Protein AF-A0AAJ0HUK6-F1 (afdb_monomer)

Radius of gyration: 20.24 Å; Cα contacts (8 Å, |Δi|>4): 160; chains: 1; bounding box: 41×46×52 Å

Sequence (222 aa):
MSFWDEDPLADLPEITPHPGRSGSQSSELSAALSSLPATPILQQNELDVFSNALRKYRPIHASDDTSSVLQAFVDNLSGQGLLRLQHEIYMLKDPRQLRQLCNFLVDAILKPVAASGCKQPAITPPPNQTWLKEECLRRDKNRCVVSGLIDTTAYEKMSPGECRGNKRTSTECVQILPFVLSKLNEKNATHTKNKAIIWLALHQYFLALENKIGADMMHQNK

Foldseek 3Di:
DDPPPDQLLPCQDFQQDQLVDDDDCPVVVVVVLVPPPPDDPPDPVLVVQLVVLLVPQDQPDPPRCLSVQLVVLLVPFDDQLNVLSSVVSNVPPDSVNSSSNSSNCCSLAVCLQCSCVLDDPPPVPPPDPVVVVVVVCVVLVQADPVPRAHAPVVLVVDDPVVCVPGHYDHDDDGDNPRPSLLVQDCVDPSSVNSNVSSQSSCCNNPVVCVPVDDSVVSPPDD

Organism: NCBI:txid260671

Structure (mmCIF, N/CA/C/O backbone):
data_AF-A0AAJ0HUK6-F1
#
_entry.id   AF-A0AAJ0HUK6-F1
#
loop_
_atom_site.group_PDB
_atom_site.id
_atom_site.type_symbol
_atom_site.label_atom_id
_atom_site.label_alt_id
_atom_site.label_comp_id
_atom_site.label_asym_id
_atom_site.label_entity_id
_atom_site.label_seq_id
_atom_site.pdbx_PDB_ins_code
_atom_site.Cartn_x
_atom_site.Cartn_y
_atom_site.Cartn_z
_atom_site.occupancy
_atom_site.B_iso_or_equiv
_atom_site.auth_seq_id
_atom_site.auth_comp_id
_atom_site.auth_asym_id
_atom_site.auth_atom_id
_atom_site.pdbx_PDB_model_num
ATOM 1 N N . MET A 1 1 ? -18.653 16.147 -20.993 1.00 29.67 1 MET A N 1
ATOM 2 C CA . MET A 1 1 ? -18.569 16.694 -19.625 1.00 29.67 1 MET A CA 1
ATOM 3 C C . MET A 1 1 ? -17.947 15.615 -18.761 1.00 29.67 1 MET A C 1
ATOM 5 O O . MET A 1 1 ? -18.589 14.606 -18.503 1.00 29.67 1 MET A O 1
ATOM 9 N N . SER A 1 2 ? -16.647 15.729 -18.504 1.00 29.67 2 SER A N 1
ATOM 10 C CA . SER A 1 2 ? -15.845 14.746 -17.776 1.00 29.67 2 SER A CA 1
ATOM 11 C C . SER A 1 2 ? -16.172 14.804 -16.288 1.00 29.67 2 SER A C 1
ATOM 13 O O . SER A 1 2 ? -16.082 15.856 -15.676 1.00 29.67 2 SER A O 1
ATOM 15 N N . PHE A 1 3 ? -16.496 13.655 -15.702 1.00 29.16 3 PHE A N 1
ATOM 16 C CA . PHE A 1 3 ? -16.753 13.435 -14.271 1.00 29.16 3 PHE A CA 1
ATOM 17 C C . PHE A 1 3 ? -15.521 13.700 -13.361 1.00 29.16 3 PHE A C 1
ATOM 19 O O . PHE A 1 3 ? -15.512 13.309 -12.203 1.00 29.16 3 PHE A O 1
ATOM 26 N N . TRP A 1 4 ? -14.457 14.326 -13.878 1.00 35.72 4 TRP A N 1
ATOM 27 C CA . TRP A 1 4 ? -13.113 14.319 -13.284 1.00 35.72 4 TRP A CA 1
ATOM 28 C C . TRP A 1 4 ? -12.410 15.689 -13.287 1.00 35.72 4 TRP A C 1
ATOM 30 O O . TRP A 1 4 ? -11.188 15.728 -13.193 1.00 35.72 4 TRP A O 1
ATOM 40 N N . ASP A 1 5 ? -13.151 16.796 -13.417 1.00 34.81 5 ASP A N 1
ATOM 41 C CA . ASP A 1 5 ? -12.584 18.157 -13.298 1.00 34.81 5 ASP A CA 1
ATOM 42 C C . ASP A 1 5 ? -12.481 18.652 -11.836 1.00 34.81 5 ASP A C 1
ATOM 44 O O . ASP A 1 5 ? -11.905 19.707 -11.580 1.00 34.81 5 ASP A O 1
ATOM 48 N N . GLU A 1 6 ? -12.984 17.883 -10.865 1.00 42.94 6 GLU A N 1
ATOM 49 C CA . GLU A 1 6 ? -12.839 18.160 -9.428 1.00 42.94 6 GLU A CA 1
ATOM 50 C C . GLU A 1 6 ? -11.522 17.560 -8.900 1.00 42.94 6 GLU A C 1
ATOM 52 O O . GLU A 1 6 ? -11.216 16.395 -9.171 1.00 42.94 6 GLU A O 1
ATOM 57 N N . ASP A 1 7 ? -10.734 18.337 -8.144 1.00 51.06 7 ASP A N 1
ATOM 58 C CA . ASP A 1 7 ? -9.505 17.851 -7.502 1.00 51.06 7 ASP A CA 1
ATOM 59 C C . ASP A 1 7 ? -9.874 16.753 -6.484 1.00 51.06 7 ASP A C 1
ATOM 61 O O . ASP A 1 7 ? -10.480 17.062 -5.454 1.00 51.06 7 ASP A O 1
ATOM 65 N N . PRO A 1 8 ? -9.501 15.476 -6.711 1.00 49.06 8 PRO A N 1
ATOM 66 C CA . PRO A 1 8 ? -9.879 14.363 -5.835 1.00 49.06 8 PRO A CA 1
ATOM 67 C C . PRO A 1 8 ? -9.270 14.471 -4.426 1.00 49.06 8 PRO A C 1
ATOM 69 O O . PRO A 1 8 ? -9.528 13.624 -3.571 1.00 49.06 8 PRO A O 1
ATOM 72 N N . LEU A 1 9 ? -8.430 15.486 -4.194 1.00 50.59 9 LEU A N 1
ATOM 73 C CA . LEU A 1 9 ? -7.751 15.780 -2.939 1.00 50.59 9 LEU A CA 1
ATOM 74 C C . LEU A 1 9 ? -8.300 17.023 -2.220 1.00 50.59 9 LEU A C 1
ATOM 76 O O . LEU A 1 9 ? -7.828 17.311 -1.119 1.00 50.59 9 LEU A O 1
ATOM 80 N N . ALA A 1 10 ? -9.245 17.762 -2.817 1.00 51.62 10 ALA A N 1
ATOM 81 C CA . ALA A 1 10 ? -9.783 18.993 -2.231 1.00 51.62 10 ALA A CA 1
ATOM 82 C C . ALA A 1 10 ? -10.518 18.742 -0.904 1.00 51.62 10 ALA A C 1
ATOM 84 O O . ALA A 1 10 ? -10.397 19.551 0.011 1.00 51.62 10 ALA A O 1
ATOM 85 N N . ASP A 1 11 ? -11.169 17.581 -0.778 1.00 58.25 11 ASP A N 1
ATOM 86 C CA . ASP A 1 11 ? -11.923 17.158 0.405 1.00 58.25 11 ASP A CA 1
ATOM 87 C C . ASP A 1 11 ? -11.454 15.783 0.894 1.00 58.25 11 ASP A C 1
ATOM 89 O O . ASP A 1 11 ? -12.218 14.815 0.936 1.00 58.25 11 ASP A O 1
ATOM 93 N N . LEU A 1 12 ? -10.171 15.653 1.252 1.00 60.41 12 LEU A N 1
ATOM 94 C CA . LEU A 1 12 ? -9.720 14.424 1.906 1.00 60.41 12 LEU A CA 1
ATOM 95 C C . LEU A 1 12 ? -10.465 14.267 3.238 1.00 60.41 12 LEU A C 1
ATOM 97 O O . LEU A 1 12 ? -10.289 15.109 4.128 1.00 60.41 12 LEU A O 1
ATOM 101 N N . PRO A 1 13 ? -11.264 13.197 3.410 1.00 69.56 13 PRO A N 1
ATOM 102 C CA . PRO A 1 13 ? -11.949 12.958 4.665 1.00 69.56 13 PRO A CA 1
ATOM 103 C C . PRO A 1 13 ? -10.928 12.767 5.790 1.00 69.56 13 PRO A C 1
ATOM 105 O O . PRO A 1 13 ? -9.741 12.501 5.569 1.00 69.56 13 PRO A O 1
ATOM 108 N N . GLU A 1 14 ? -11.389 12.918 7.025 1.00 80.81 14 GLU A N 1
ATOM 109 C CA . GLU A 1 14 ? -10.551 12.660 8.187 1.00 80.81 14 GLU A CA 1
ATOM 110 C C . GLU A 1 14 ? -10.066 11.202 8.167 1.00 80.81 14 GLU A C 1
ATOM 112 O O . GLU A 1 14 ? -10.862 10.275 8.011 1.00 80.81 14 GLU A O 1
ATOM 117 N N . ILE A 1 15 ? -8.751 11.005 8.292 1.00 83.62 15 ILE A N 1
ATOM 118 C CA . ILE A 1 15 ? -8.160 9.664 8.306 1.00 83.62 15 ILE A CA 1
ATOM 119 C C . ILE A 1 15 ? -8.653 8.917 9.544 1.00 83.62 15 ILE A C 1
ATOM 121 O O . ILE A 1 15 ? -8.566 9.440 10.662 1.00 83.62 15 ILE A O 1
ATOM 125 N N . THR A 1 16 ? -9.120 7.678 9.353 1.00 85.75 16 THR A N 1
ATOM 126 C CA . THR A 1 16 ? -9.522 6.806 10.460 1.00 85.75 16 THR A CA 1
ATOM 127 C C . THR A 1 16 ? -8.407 6.748 11.510 1.00 85.75 16 THR A C 1
ATOM 129 O O . THR A 1 16 ? -7.267 6.457 11.158 1.00 85.75 16 THR A O 1
ATOM 132 N N . PRO A 1 17 ? -8.672 7.010 12.802 1.00 84.69 17 PRO A N 1
ATOM 133 C CA . PRO A 1 17 ? -7.624 7.016 13.818 1.00 84.69 17 PRO A CA 1
ATOM 134 C C . PRO A 1 17 ? -7.066 5.611 14.059 1.00 84.69 17 PRO A C 1
ATOM 136 O O . PRO A 1 17 ? -7.813 4.634 14.072 1.00 84.69 17 PRO A O 1
ATOM 139 N N . HIS A 1 18 ? -5.763 5.519 14.330 1.00 85.62 18 HIS A N 1
ATOM 140 C CA . HIS A 1 18 ? -5.118 4.258 14.696 1.00 85.62 18 HIS A CA 1
ATOM 141 C C . HIS A 1 18 ? -5.728 3.690 15.998 1.00 85.62 18 HIS A C 1
ATOM 143 O O . HIS A 1 18 ? -5.833 4.436 16.978 1.00 85.62 18 HIS A O 1
ATOM 149 N N . PRO A 1 19 ? -6.085 2.392 16.071 1.00 82.94 19 PRO A N 1
ATOM 150 C CA . PRO A 1 19 ? -6.798 1.815 17.221 1.00 82.94 19 PRO A CA 1
ATOM 151 C C . PRO A 1 19 ? -6.021 1.885 18.545 1.00 82.94 19 PRO A C 1
ATOM 153 O O . PRO A 1 19 ? -6.624 1.941 19.610 1.00 82.94 19 PRO A O 1
ATOM 156 N N . GLY A 1 20 ? -4.687 1.945 18.494 1.00 69.25 20 GLY A N 1
ATOM 157 C CA . GLY A 1 20 ? -3.837 2.140 19.678 1.00 69.25 20 GLY A CA 1
ATOM 158 C C . GLY A 1 20 ? -3.741 3.584 20.195 1.00 69.25 20 GLY A C 1
ATOM 159 O O . GLY A 1 20 ? -3.076 3.812 21.197 1.00 69.25 20 GLY A O 1
ATOM 160 N N . ARG A 1 21 ? -4.352 4.575 19.525 1.00 61.97 21 ARG A N 1
ATOM 161 C CA . ARG A 1 21 ? -4.141 6.008 19.798 1.00 61.97 21 ARG A CA 1
ATOM 162 C C . ARG A 1 21 ? -5.420 6.676 20.308 1.00 61.97 21 ARG A C 1
ATOM 164 O O . ARG A 1 21 ? -6.051 7.453 19.598 1.00 61.97 21 ARG A O 1
ATOM 171 N N . SER A 1 22 ? -5.784 6.411 21.560 1.00 43.78 22 SER A N 1
ATOM 172 C CA . SER A 1 22 ? -6.801 7.190 22.277 1.00 43.78 22 SER A CA 1
ATOM 173 C C . SER A 1 22 ? -6.123 8.215 23.195 1.00 43.78 22 SER A C 1
ATOM 175 O O . SER A 1 22 ? -5.774 7.888 24.320 1.00 43.78 22 SER A O 1
ATOM 177 N N . GLY A 1 23 ? -5.951 9.451 22.708 1.00 40.09 23 GLY A N 1
ATOM 178 C CA . GLY A 1 23 ? -5.623 10.644 23.510 1.00 40.09 23 GLY A CA 1
ATOM 179 C C . GLY A 1 23 ? -4.177 10.784 24.028 1.00 40.09 23 GLY A C 1
ATOM 180 O O . GLY A 1 23 ? -3.690 9.975 24.800 1.00 40.09 23 GLY A O 1
ATOM 181 N N . SER A 1 24 ? -3.512 11.891 23.666 1.00 38.59 24 SER A N 1
ATOM 182 C CA . SER A 1 24 ? -2.298 12.434 24.319 1.00 38.59 24 SER A CA 1
ATOM 183 C C . SER A 1 24 ? -0.962 11.660 24.233 1.00 38.59 24 SER A C 1
ATOM 185 O O . SER A 1 24 ? -0.102 11.840 25.089 1.00 38.59 24 SER A O 1
ATOM 187 N N . GLN A 1 25 ? -0.712 10.866 23.186 1.00 43.56 25 GLN A N 1
ATOM 188 C CA . GLN A 1 25 ? 0.508 10.030 23.098 1.00 43.56 25 GLN A CA 1
ATOM 189 C C . GLN A 1 25 ? 1.583 10.491 22.093 1.00 43.56 25 GLN A C 1
ATOM 191 O O . GLN A 1 25 ? 2.459 9.719 21.721 1.00 43.56 25 GLN A O 1
ATOM 196 N N . SER A 1 26 ? 1.569 11.746 21.625 1.00 41.41 26 SER A N 1
ATOM 197 C CA . SER A 1 26 ? 2.568 12.198 20.631 1.00 41.41 26 SER A CA 1
ATOM 198 C C . SER A 1 26 ? 4.022 12.078 21.119 1.00 41.41 26 SER A C 1
ATOM 200 O O . SER A 1 26 ? 4.900 11.788 20.312 1.00 41.41 26 SER A O 1
ATOM 202 N N . SER A 1 27 ? 4.272 12.259 22.421 1.00 36.03 27 SER A N 1
ATOM 203 C CA . SER A 1 27 ? 5.614 12.126 23.013 1.00 36.03 27 SER A CA 1
ATOM 204 C C . SER A 1 27 ? 5.998 10.675 23.321 1.00 36.03 27 SER A C 1
ATOM 206 O O . SER A 1 27 ? 7.168 10.320 23.208 1.00 36.03 27 SER A O 1
ATOM 208 N N . GLU A 1 28 ? 5.029 9.815 23.643 1.00 42.72 28 GLU A N 1
ATOM 209 C CA . GLU A 1 28 ? 5.279 8.386 23.880 1.00 42.72 28 GLU A CA 1
ATOM 210 C C . GLU A 1 28 ? 5.588 7.632 22.584 1.00 42.72 28 GLU A C 1
ATOM 212 O O . GLU A 1 28 ? 6.342 6.670 22.605 1.00 42.72 28 GLU A O 1
ATOM 217 N N . LEU A 1 29 ? 5.069 8.088 21.440 1.00 42.66 29 LEU A N 1
ATOM 218 C CA . LEU A 1 29 ? 5.300 7.448 20.142 1.00 42.66 29 LEU A CA 1
ATOM 219 C C . LEU A 1 29 ? 6.729 7.642 19.625 1.00 42.66 29 LEU A C 1
ATOM 221 O O . LEU A 1 29 ? 7.297 6.706 19.073 1.00 42.66 29 LEU A O 1
ATOM 225 N N . SER A 1 30 ? 7.332 8.814 19.847 1.00 39.50 30 SER A N 1
ATOM 226 C CA . SER A 1 30 ? 8.760 9.026 19.560 1.00 39.50 30 SER A CA 1
ATOM 227 C C . SER A 1 30 ? 9.627 8.123 20.446 1.00 39.50 30 SER A C 1
ATOM 229 O O . SER A 1 30 ? 10.514 7.424 19.963 1.00 39.50 30 SER A O 1
ATOM 231 N N . ALA A 1 31 ? 9.279 8.023 21.734 1.00 41.28 31 ALA A N 1
ATOM 232 C CA . ALA A 1 31 ? 9.936 7.107 22.659 1.00 41.28 31 ALA A CA 1
ATOM 233 C C . ALA A 1 31 ? 9.727 5.629 22.278 1.00 41.28 31 ALA A C 1
ATOM 235 O O . ALA A 1 31 ? 10.660 4.843 22.393 1.00 41.28 31 ALA A O 1
ATOM 236 N N . ALA A 1 32 ? 8.550 5.239 21.779 1.00 44.22 32 ALA A N 1
ATOM 237 C CA . ALA A 1 32 ? 8.244 3.887 21.308 1.00 44.22 32 ALA A CA 1
ATOM 238 C C . ALA A 1 32 ? 8.983 3.530 20.006 1.00 44.22 32 ALA A C 1
ATOM 240 O O . ALA A 1 32 ? 9.399 2.387 19.840 1.00 44.22 32 ALA A O 1
ATOM 241 N N . LEU A 1 33 ? 9.189 4.498 19.105 1.00 46.78 33 LEU A N 1
ATOM 242 C CA . LEU A 1 33 ? 10.008 4.328 17.900 1.00 46.78 33 LEU A CA 1
ATOM 243 C C . LEU A 1 33 ? 11.488 4.127 18.255 1.00 46.78 33 LEU A C 1
ATOM 245 O O . LEU A 1 33 ? 12.135 3.257 17.683 1.00 46.78 33 LEU A O 1
ATOM 249 N N . SER A 1 34 ? 12.006 4.865 19.243 1.00 43.62 34 SER A N 1
ATOM 250 C CA . SER A 1 34 ? 13.392 4.723 19.714 1.00 43.62 34 SER A CA 1
ATOM 251 C C . SER A 1 34 ? 13.622 3.552 20.679 1.00 43.62 34 SER A C 1
ATOM 253 O O . SER A 1 34 ? 14.767 3.152 20.874 1.00 43.62 34 SER A O 1
ATOM 255 N N . SER A 1 35 ? 12.569 3.011 21.301 1.00 43.88 35 SER A N 1
ATOM 256 C CA . SER A 1 35 ? 12.658 1.905 22.275 1.00 43.88 35 SER A CA 1
ATOM 257 C C . SER A 1 35 ? 12.219 0.551 21.729 1.00 43.88 35 SER A C 1
ATOM 259 O O . SER A 1 35 ? 12.310 -0.440 22.456 1.00 43.88 35 SER A O 1
ATOM 261 N N . LEU A 1 36 ? 11.787 0.472 20.464 1.00 45.56 36 LEU A N 1
ATOM 262 C CA . LEU A 1 36 ? 11.671 -0.809 19.777 1.00 45.56 36 LEU A CA 1
ATOM 263 C C . LEU A 1 36 ? 13.060 -1.460 19.804 1.00 45.56 36 LEU A C 1
ATOM 265 O O . LEU A 1 36 ? 14.000 -0.901 19.231 1.00 45.56 36 LEU A O 1
ATOM 269 N N . PRO A 1 37 ? 13.238 -2.599 20.497 1.00 41.47 37 PRO A N 1
ATOM 270 C CA . PRO A 1 37 ? 14.524 -3.267 20.501 1.00 41.47 37 PRO A CA 1
ATOM 271 C C . PRO A 1 37 ? 14.910 -3.539 19.048 1.00 41.47 37 PRO A C 1
ATOM 273 O O . PRO A 1 37 ? 14.069 -3.932 18.238 1.00 41.47 37 PRO A O 1
ATOM 276 N N . ALA A 1 38 ? 16.194 -3.373 18.717 1.00 42.59 38 ALA A N 1
ATOM 277 C CA . ALA A 1 38 ? 16.754 -3.647 17.387 1.00 42.59 38 ALA A CA 1
ATOM 278 C C . ALA A 1 38 ? 16.539 -5.103 16.905 1.00 42.59 38 ALA A C 1
ATOM 280 O O . ALA A 1 38 ? 16.997 -5.493 15.836 1.00 42.59 38 ALA A O 1
ATOM 281 N N . THR A 1 39 ? 15.829 -5.913 17.684 1.00 44.69 39 THR A N 1
ATOM 282 C CA . THR A 1 39 ? 15.348 -7.247 17.365 1.00 44.69 39 THR A CA 1
ATOM 283 C C . THR A 1 39 ? 13.993 -7.476 18.037 1.00 44.69 39 THR A C 1
ATOM 285 O O . THR A 1 39 ? 13.914 -7.500 19.264 1.00 44.69 39 THR A O 1
ATOM 288 N N . PRO A 1 40 ? 12.936 -7.771 17.272 1.00 45.66 40 PRO A N 1
ATOM 289 C CA . PRO A 1 40 ? 11.930 -8.707 17.712 1.00 45.66 40 PRO A CA 1
ATOM 290 C C . PRO A 1 40 ? 12.349 -10.051 17.127 1.00 45.66 40 PRO A C 1
ATOM 292 O O . PRO A 1 40 ? 12.265 -10.278 15.920 1.00 45.66 40 PRO A O 1
ATOM 295 N N . ILE A 1 41 ? 12.854 -10.945 17.976 1.00 42.97 41 ILE A N 1
ATOM 296 C CA . ILE A 1 41 ? 12.851 -12.367 17.644 1.00 42.97 41 ILE A CA 1
ATOM 297 C C . ILE A 1 41 ? 11.370 -12.743 17.569 1.00 42.97 41 ILE A C 1
ATOM 299 O O . ILE A 1 41 ? 10.789 -13.100 18.590 1.00 42.97 41 ILE A O 1
ATOM 303 N N . LEU A 1 42 ? 10.742 -12.614 16.396 1.00 45.34 42 LEU A N 1
ATOM 304 C CA . LEU A 1 42 ? 9.452 -13.256 16.198 1.00 45.34 42 LEU A CA 1
ATOM 305 C C . LEU A 1 42 ? 9.737 -14.751 16.125 1.00 45.34 42 LEU A C 1
ATOM 307 O O . LEU A 1 42 ? 10.257 -15.265 15.132 1.00 45.34 42 LEU A O 1
ATOM 311 N N . GLN A 1 43 ? 9.480 -15.454 17.223 1.00 51.19 43 GLN A N 1
ATOM 312 C CA . GLN A 1 43 ? 9.456 -16.910 17.200 1.00 51.19 43 GLN A CA 1
ATOM 313 C C . GLN A 1 43 ? 8.369 -17.346 16.206 1.00 51.19 43 GLN A C 1
ATOM 315 O O . GLN A 1 43 ? 7.341 -16.682 16.095 1.00 51.19 43 GLN A O 1
ATOM 320 N N . GLN A 1 44 ? 8.561 -18.481 15.519 1.00 49.22 44 GLN A N 1
ATOM 321 C CA . GLN A 1 44 ? 7.583 -19.099 14.599 1.00 49.22 44 GLN A CA 1
ATOM 322 C C . GLN A 1 44 ? 6.122 -19.039 15.106 1.00 49.22 44 GLN A C 1
ATOM 324 O O . GLN A 1 44 ? 5.190 -18.927 14.314 1.00 49.22 44 GLN A O 1
ATOM 329 N N . ASN A 1 45 ? 5.948 -19.056 16.431 1.00 52.59 45 ASN A N 1
ATOM 330 C CA . ASN A 1 45 ? 4.692 -18.892 17.153 1.00 52.59 45 ASN A CA 1
ATOM 331 C C . ASN A 1 45 ? 3.870 -17.647 16.755 1.00 52.59 45 ASN A C 1
ATOM 333 O O . ASN A 1 45 ? 2.652 -17.707 16.847 1.00 52.59 45 ASN A O 1
ATOM 337 N N . GLU A 1 46 ? 4.464 -16.532 16.316 1.00 52.56 46 GLU A N 1
ATOM 338 C CA . GLU A 1 46 ? 3.704 -15.312 15.977 1.00 52.56 46 GLU A CA 1
ATOM 339 C C . GLU A 1 46 ? 3.109 -15.323 14.559 1.00 52.56 46 GLU A C 1
ATOM 341 O O . GLU A 1 46 ? 2.023 -14.771 14.355 1.00 52.56 46 GLU A O 1
ATOM 346 N N . LEU A 1 47 ? 3.731 -16.030 13.603 1.00 55.91 47 LEU A N 1
ATOM 347 C CA . LEU A 1 47 ? 3.164 -16.225 12.258 1.00 55.91 47 LEU A CA 1
ATOM 348 C C . LEU A 1 47 ? 1.868 -17.046 12.318 1.00 55.91 47 LEU A C 1
ATOM 350 O O . LEU A 1 47 ? 0.860 -16.662 11.722 1.00 55.91 47 LEU A O 1
ATOM 354 N N . ASP A 1 48 ? 1.865 -18.114 13.119 1.00 61.59 48 ASP A N 1
ATOM 355 C CA . ASP A 1 48 ? 0.679 -18.948 13.353 1.00 61.59 48 ASP A CA 1
ATOM 356 C C . ASP A 1 48 ? -0.457 -18.169 14.035 1.00 61.59 48 ASP A C 1
ATOM 358 O O . ASP A 1 48 ? -1.645 -18.444 13.814 1.00 61.59 48 ASP A O 1
ATOM 362 N N . VAL A 1 49 ? -0.126 -17.166 14.856 1.00 63.19 49 VAL A N 1
ATOM 363 C CA . VAL A 1 49 ? -1.136 -16.387 15.580 1.00 63.19 49 VAL A CA 1
ATOM 364 C C . VAL A 1 49 ? -1.776 -15.316 14.702 1.00 63.19 49 VAL A C 1
ATOM 366 O O . VAL A 1 49 ? -2.989 -15.124 14.811 1.00 63.19 49 VAL A O 1
ATOM 369 N N . PHE A 1 50 ? -1.037 -14.685 13.784 1.00 71.56 50 PHE A N 1
ATOM 370 C CA . PHE A 1 50 ? -1.629 -13.805 12.771 1.00 71.56 50 PHE A CA 1
ATOM 371 C C . PHE A 1 50 ? -2.677 -14.554 11.933 1.00 71.56 50 PHE A C 1
ATOM 373 O O . PHE A 1 50 ? -3.832 -14.121 11.843 1.00 71.56 50 PHE A O 1
ATOM 380 N N . SER 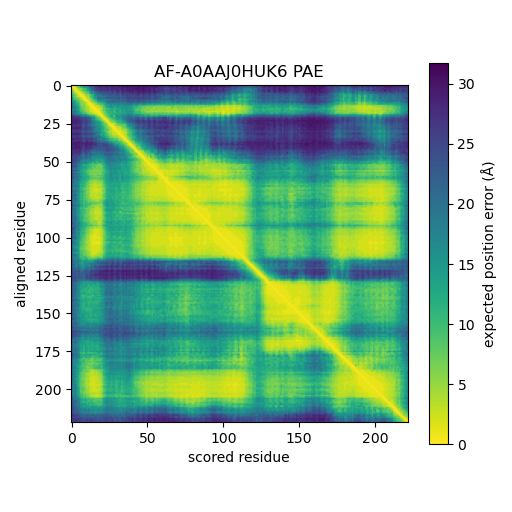A 1 51 ? -2.317 -15.734 11.413 1.00 71.56 51 SER A N 1
ATOM 381 C CA . SER A 1 51 ? -3.247 -16.586 10.666 1.00 71.56 51 SER A CA 1
ATOM 382 C C . SER A 1 51 ? -4.470 -16.957 11.510 1.00 71.56 51 SER A C 1
ATOM 384 O O . SER A 1 51 ? -5.594 -16.987 11.009 1.00 71.56 51 SER A O 1
ATOM 386 N N . ASN A 1 52 ? -4.293 -17.185 12.814 1.00 77.81 52 ASN A N 1
ATOM 387 C CA . ASN A 1 52 ? -5.396 -17.483 13.724 1.00 77.81 52 ASN A CA 1
ATOM 388 C C . ASN A 1 52 ? -6.305 -16.269 13.990 1.00 77.81 52 ASN A C 1
ATOM 390 O O . ASN A 1 52 ? -7.522 -16.438 14.079 1.00 77.81 52 ASN A O 1
ATOM 394 N N . ALA A 1 53 ? -5.746 -15.062 14.116 1.00 79.88 53 ALA A N 1
ATOM 395 C CA . ALA A 1 53 ? -6.500 -13.827 14.324 1.00 79.88 53 ALA A CA 1
ATOM 396 C C . ALA A 1 53 ? -7.372 -13.497 13.103 1.00 79.88 53 ALA A C 1
ATOM 398 O O . ALA A 1 53 ? -8.583 -13.315 13.250 1.00 79.88 53 ALA A O 1
ATOM 399 N N . LEU A 1 54 ? -6.797 -13.532 11.893 1.00 82.69 54 LEU A N 1
ATOM 400 C CA . LEU A 1 54 ? -7.554 -13.292 10.660 1.00 82.69 54 LEU A CA 1
ATOM 401 C C . LEU A 1 54 ? -8.568 -14.399 10.358 1.00 82.69 54 LEU A C 1
ATOM 403 O O . LEU A 1 54 ? -9.665 -14.102 9.891 1.00 82.69 54 LEU A O 1
ATOM 407 N N . ARG A 1 55 ? -8.261 -15.664 10.682 1.00 83.50 55 ARG A N 1
ATOM 408 C CA . ARG A 1 55 ? -9.212 -16.781 10.519 1.00 83.50 55 ARG A CA 1
ATOM 409 C C . ARG A 1 55 ? -10.421 -16.672 11.451 1.00 83.50 55 ARG A C 1
ATOM 411 O O . ARG A 1 55 ? -11.498 -17.157 11.117 1.00 83.50 55 ARG A O 1
ATOM 418 N N . LYS A 1 56 ? -10.251 -16.082 12.638 1.00 85.75 56 LYS A N 1
ATOM 419 C CA . LYS A 1 56 ? -11.338 -15.869 13.610 1.00 85.75 56 LYS A CA 1
ATOM 420 C C . LYS A 1 56 ? -12.184 -14.640 13.297 1.00 85.75 56 LYS A C 1
ATOM 422 O O . LYS A 1 56 ? -13.302 -14.537 13.808 1.00 85.75 56 LYS A O 1
ATOM 427 N N . TYR A 1 57 ? -11.659 -13.713 12.503 1.00 88.69 57 TYR A N 1
ATOM 428 C CA . TYR A 1 57 ? -12.374 -12.511 12.118 1.00 88.69 57 TYR A CA 1
ATOM 429 C C . TYR A 1 57 ? -13.633 -12.864 11.314 1.00 88.69 57 TYR A C 1
ATOM 431 O O . TYR A 1 57 ? -13.595 -13.672 10.387 1.00 88.69 57 TYR A O 1
ATOM 439 N N . ARG A 1 58 ? -14.765 -12.256 11.682 1.00 89.81 58 ARG A N 1
ATOM 440 C CA . ARG A 1 58 ? -16.035 -12.405 10.966 1.00 89.81 58 ARG A CA 1
ATOM 441 C C . ARG A 1 58 ? -16.378 -11.086 10.278 1.00 89.81 58 ARG A C 1
ATOM 443 O O . ARG A 1 58 ? -16.588 -10.103 10.996 1.00 89.81 58 ARG A O 1
ATOM 450 N N . PRO A 1 59 ? -16.459 -11.069 8.935 1.00 90.25 59 PRO A N 1
ATOM 451 C CA . PRO A 1 59 ? -16.927 -9.911 8.191 1.00 90.25 59 PRO A CA 1
ATOM 452 C C . PRO A 1 59 ? -18.291 -9.448 8.699 1.00 90.25 59 PRO A C 1
ATOM 454 O O . PRO A 1 59 ? -19.186 -10.267 8.924 1.00 90.25 59 PRO A O 1
ATOM 457 N N . ILE A 1 60 ? -18.454 -8.142 8.901 1.00 90.44 60 ILE A N 1
ATOM 458 C CA . ILE A 1 60 ? -19.730 -7.576 9.368 1.00 90.44 60 ILE A CA 1
ATOM 459 C C . ILE A 1 60 ? -20.768 -7.449 8.247 1.00 90.44 60 ILE A C 1
ATOM 461 O O . ILE A 1 60 ? -21.961 -7.387 8.528 1.00 90.44 60 ILE A O 1
ATOM 465 N N . HIS A 1 61 ? -20.331 -7.409 6.989 1.00 89.31 61 HIS A N 1
ATOM 466 C CA . HIS A 1 61 ? -21.185 -7.377 5.802 1.00 89.31 61 HIS A CA 1
ATOM 467 C C . HIS A 1 61 ? -20.405 -7.884 4.576 1.00 89.31 61 HIS A C 1
ATOM 469 O O . HIS A 1 61 ? -19.202 -8.113 4.652 1.00 89.31 61 HIS A O 1
ATOM 475 N N . ALA A 1 62 ? -21.084 -8.083 3.442 1.00 86.31 62 ALA A N 1
ATOM 476 C CA . ALA A 1 62 ? -20.507 -8.743 2.264 1.00 86.31 62 ALA A CA 1
ATOM 477 C C . ALA A 1 62 ? -19.313 -8.004 1.624 1.00 86.31 62 ALA A C 1
ATOM 479 O O . ALA A 1 62 ? -18.500 -8.644 0.966 1.00 86.31 62 ALA A O 1
ATOM 480 N N . SER A 1 63 ? -19.204 -6.684 1.809 1.00 86.38 63 SER A N 1
ATOM 481 C CA . SER A 1 63 ? -18.079 -5.874 1.317 1.00 86.38 63 SER A CA 1
ATOM 482 C C . SER A 1 63 ? -16.995 -5.612 2.365 1.00 86.38 63 SER A C 1
ATOM 484 O O . SER A 1 63 ? -16.097 -4.822 2.104 1.00 86.38 63 SER A O 1
ATOM 486 N N . ASP A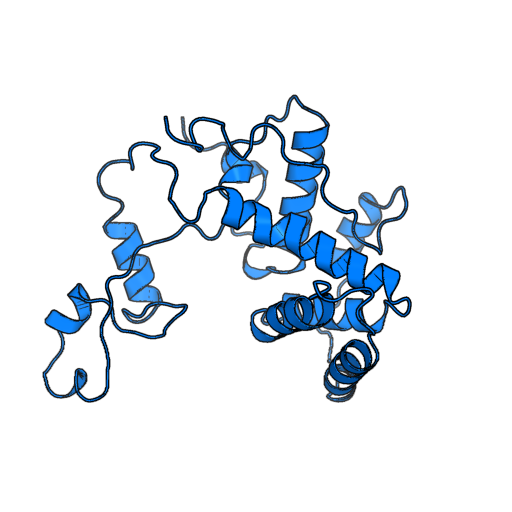 1 64 ? -17.082 -6.221 3.550 1.00 90.06 64 ASP A N 1
ATOM 487 C CA . ASP A 1 64 ? -16.025 -6.122 4.556 1.00 90.06 64 ASP A CA 1
ATOM 488 C C . ASP A 1 64 ? -14.858 -7.038 4.164 1.00 90.06 64 ASP A C 1
ATOM 490 O O . ASP A 1 64 ? -14.885 -8.253 4.374 1.00 90.06 64 ASP A O 1
ATOM 494 N N . ASP A 1 65 ? -13.836 -6.426 3.573 1.00 92.12 65 ASP A N 1
ATOM 495 C CA . ASP A 1 65 ? -12.627 -7.054 3.052 1.00 92.12 65 ASP A CA 1
ATOM 496 C C . ASP A 1 65 ? -11.445 -6.996 4.035 1.00 92.12 65 ASP A C 1
ATOM 498 O O . ASP A 1 65 ? -10.314 -7.305 3.656 1.00 92.12 65 ASP A O 1
ATOM 502 N N . THR A 1 66 ? -11.702 -6.679 5.313 1.00 92.94 66 THR A N 1
ATOM 503 C CA . THR A 1 66 ? -10.680 -6.461 6.353 1.00 92.94 66 THR A CA 1
ATOM 504 C C . THR A 1 66 ? -9.612 -7.555 6.383 1.00 92.94 66 THR A C 1
ATOM 506 O O . THR A 1 66 ? -8.419 -7.256 6.361 1.00 92.94 66 THR A O 1
ATOM 509 N N . SER A 1 67 ? -10.011 -8.832 6.407 1.00 91.38 67 SER A N 1
ATOM 510 C CA . SER A 1 67 ? -9.047 -9.941 6.435 1.00 91.38 67 SER A CA 1
ATOM 511 C C . SER A 1 67 ? -8.187 -9.996 5.173 1.00 91.38 67 SER A C 1
ATOM 513 O O . SER A 1 67 ? -6.987 -10.233 5.269 1.00 91.38 67 SER A O 1
ATOM 515 N N . SER A 1 68 ? -8.778 -9.754 4.002 1.00 90.69 68 SER A N 1
ATOM 516 C CA . SER A 1 68 ? -8.072 -9.781 2.717 1.00 90.69 68 SER A CA 1
ATOM 517 C C . SER A 1 68 ? -7.068 -8.637 2.607 1.00 90.69 68 SER A C 1
ATOM 519 O O . SER A 1 68 ? -5.937 -8.847 2.175 1.00 90.69 68 SER A O 1
ATOM 521 N N . VAL A 1 69 ? -7.455 -7.435 3.039 1.00 92.38 69 VAL A N 1
ATOM 522 C CA . VAL A 1 69 ? -6.582 -6.257 3.024 1.00 92.38 69 VAL A CA 1
ATOM 523 C C . VAL A 1 69 ? -5.422 -6.426 4.004 1.00 92.38 69 VAL A C 1
ATOM 525 O O . VAL A 1 69 ? -4.271 -6.228 3.623 1.00 92.38 69 VAL A O 1
ATOM 528 N N . LEU A 1 70 ? -5.686 -6.843 5.248 1.00 91.81 70 LEU A N 1
ATOM 529 C CA . LEU A 1 70 ? -4.625 -7.078 6.236 1.00 91.81 70 LEU A CA 1
ATOM 530 C C . LEU A 1 70 ? -3.666 -8.192 5.797 1.00 91.81 70 LEU A C 1
ATOM 532 O O . LEU A 1 70 ? -2.458 -8.063 5.993 1.00 91.81 70 LEU A O 1
ATOM 536 N N . GLN A 1 71 ? -4.182 -9.250 5.162 1.00 90.38 71 GLN A N 1
ATOM 537 C CA . GLN A 1 71 ? -3.350 -10.285 4.551 1.00 90.38 71 GLN A CA 1
ATOM 538 C C . GLN A 1 71 ? -2.468 -9.711 3.441 1.00 90.38 71 GLN A C 1
ATOM 540 O O . GLN A 1 71 ? -1.267 -9.953 3.445 1.00 90.38 71 GLN A O 1
ATOM 545 N N . ALA A 1 72 ? -3.020 -8.878 2.555 1.00 90.75 72 ALA A N 1
ATOM 546 C CA . ALA A 1 72 ? -2.239 -8.236 1.503 1.00 90.75 72 ALA A CA 1
ATOM 547 C C . ALA A 1 72 ? -1.111 -7.358 2.071 1.00 90.75 72 ALA A C 1
ATOM 549 O O . ALA A 1 72 ? -0.002 -7.377 1.540 1.00 90.75 72 ALA A O 1
ATOM 550 N N . PHE A 1 73 ? -1.344 -6.627 3.166 1.00 90.69 73 PHE A N 1
ATOM 551 C C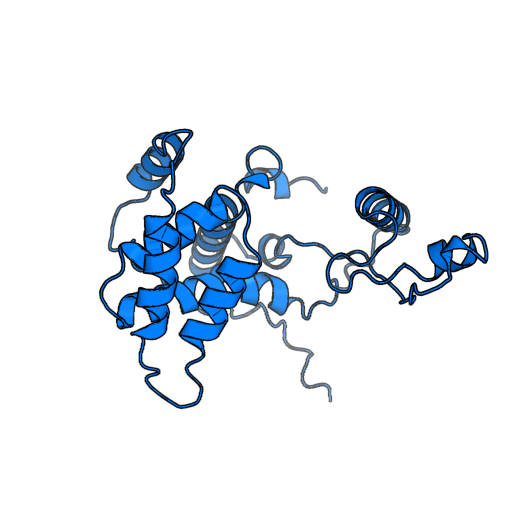A . PHE A 1 73 ? -0.267 -5.899 3.841 1.00 90.69 73 PHE A CA 1
ATOM 552 C C . PHE A 1 73 ? 0.805 -6.840 4.396 1.00 90.69 73 PHE A C 1
ATOM 554 O O . PHE A 1 73 ? 1.986 -6.558 4.233 1.00 90.69 73 PHE A O 1
ATOM 561 N N . VAL A 1 74 ? 0.431 -7.966 5.005 1.00 87.50 74 VAL A N 1
ATOM 562 C CA . VAL A 1 74 ? 1.403 -8.954 5.500 1.00 87.50 74 VAL A CA 1
ATOM 563 C C . VAL A 1 74 ? 2.213 -9.591 4.372 1.00 87.50 74 VAL A C 1
ATOM 565 O O . VAL A 1 74 ? 3.421 -9.757 4.514 1.00 87.50 74 VAL A O 1
ATOM 568 N N . ASP A 1 75 ? 1.583 -9.883 3.240 1.00 85.50 75 ASP A N 1
ATOM 569 C CA . ASP A 1 75 ? 2.253 -10.507 2.096 1.00 85.50 75 ASP A CA 1
ATOM 570 C C . ASP A 1 75 ? 3.233 -9.553 1.392 1.00 85.50 75 ASP A C 1
ATOM 572 O O . ASP A 1 75 ? 4.159 -10.005 0.719 1.00 85.50 75 ASP A O 1
ATOM 576 N N . ASN A 1 76 ? 3.032 -8.235 1.528 1.00 85.94 76 ASN A N 1
ATOM 577 C CA . ASN A 1 76 ? 3.798 -7.216 0.800 1.00 85.94 76 ASN A CA 1
ATOM 578 C C . ASN A 1 76 ? 4.721 -6.361 1.684 1.00 85.94 76 ASN A C 1
ATOM 580 O O . ASN A 1 76 ? 5.664 -5.754 1.172 1.00 85.94 76 ASN A O 1
ATOM 584 N N . LEU A 1 77 ? 4.485 -6.288 2.997 1.00 85.12 77 LEU A N 1
ATOM 585 C CA . LEU A 1 77 ? 5.424 -5.667 3.926 1.00 85.12 77 LEU A CA 1
ATOM 586 C C . LEU A 1 77 ? 6.615 -6.597 4.164 1.00 85.12 77 LEU A C 1
ATOM 588 O O . LEU A 1 77 ? 6.511 -7.819 4.139 1.00 85.12 77 LEU A O 1
ATOM 592 N N . SER A 1 78 ? 7.773 -6.004 4.430 1.00 81.38 78 SER A N 1
ATOM 593 C CA . SER A 1 78 ? 9.002 -6.747 4.701 1.00 81.38 78 SER A CA 1
ATOM 594 C C . SER A 1 78 ? 9.749 -6.155 5.889 1.00 81.38 78 SER A C 1
ATOM 596 O O . SER A 1 78 ? 9.539 -5.001 6.276 1.00 81.38 78 SER A O 1
ATOM 598 N N . GLY A 1 79 ? 10.620 -6.967 6.491 1.00 81.88 79 GLY A N 1
ATOM 599 C CA . GLY A 1 79 ? 11.432 -6.561 7.634 1.00 81.88 79 GLY A CA 1
ATOM 600 C C . GLY A 1 79 ? 10.583 -6.050 8.798 1.00 81.88 79 GLY A C 1
ATOM 601 O O . GLY A 1 79 ? 9.533 -6.601 9.110 1.00 81.88 79 GLY A O 1
ATOM 602 N N . GLN A 1 80 ? 11.035 -4.971 9.430 1.00 78.00 80 GLN A N 1
ATOM 603 C CA . GLN A 1 80 ? 10.444 -4.455 10.666 1.00 78.00 80 GLN A CA 1
ATOM 604 C C . GLN A 1 80 ? 8.995 -3.963 10.522 1.00 78.00 80 GLN A C 1
ATOM 606 O O . GLN A 1 80 ? 8.211 -4.099 11.459 1.00 78.00 80 GLN A O 1
ATOM 611 N N . GLY A 1 81 ? 8.611 -3.440 9.352 1.00 82.94 81 GLY A N 1
ATOM 612 C CA . GLY A 1 81 ? 7.233 -3.003 9.105 1.00 82.94 81 GLY A CA 1
ATOM 613 C C . GLY A 1 81 ? 6.232 -4.156 9.164 1.00 82.94 81 GLY A C 1
ATOM 614 O O . GLY A 1 81 ? 5.147 -4.016 9.729 1.00 82.94 81 GLY A O 1
ATOM 615 N N . LEU A 1 82 ? 6.637 -5.323 8.652 1.00 85.50 82 LEU A N 1
ATOM 616 C CA . LEU A 1 82 ? 5.866 -6.556 8.763 1.00 85.50 82 LEU A CA 1
ATOM 617 C C . LEU A 1 82 ? 5.754 -7.011 10.222 1.00 85.50 82 LEU A C 1
ATOM 619 O O . LEU A 1 82 ? 4.647 -7.279 10.688 1.00 85.50 82 LEU A O 1
ATOM 623 N N . LEU A 1 83 ? 6.877 -7.054 10.953 1.00 81.81 83 LEU A N 1
ATOM 624 C CA . LEU A 1 83 ? 6.877 -7.501 12.352 1.00 81.81 83 LEU A CA 1
ATOM 625 C C . LEU A 1 83 ? 5.982 -6.605 13.217 1.00 81.81 83 LEU A C 1
ATOM 627 O O . LEU A 1 83 ? 5.223 -7.093 14.053 1.00 81.81 83 LEU A O 1
ATOM 631 N N . ARG A 1 84 ? 6.013 -5.290 12.969 1.00 84.56 84 ARG A N 1
ATOM 632 C CA . ARG A 1 84 ? 5.154 -4.320 13.651 1.00 84.56 84 ARG A CA 1
ATOM 633 C C . ARG A 1 84 ? 3.674 -4.595 13.400 1.00 84.56 84 ARG A C 1
ATOM 635 O O . ARG A 1 84 ? 2.908 -4.639 14.361 1.00 84.56 84 ARG A O 1
ATOM 642 N N . LEU A 1 85 ? 3.282 -4.793 12.139 1.00 88.38 85 LEU A N 1
ATOM 643 C CA . LEU A 1 85 ? 1.892 -5.080 11.783 1.00 88.38 85 LEU A CA 1
ATOM 644 C C . LEU A 1 85 ? 1.408 -6.389 12.419 1.00 88.38 85 LEU A C 1
ATOM 646 O O . LEU A 1 85 ? 0.316 -6.435 12.983 1.00 88.38 85 LEU A O 1
ATOM 650 N N . GLN A 1 86 ? 2.224 -7.442 12.368 1.00 84.94 86 GLN A N 1
ATOM 651 C CA . GLN A 1 86 ? 1.895 -8.734 12.975 1.00 84.94 86 GLN A CA 1
ATOM 652 C C . GLN A 1 86 ? 1.705 -8.615 14.489 1.00 84.94 86 GLN A C 1
ATOM 654 O O . GLN A 1 86 ? 0.710 -9.108 15.023 1.00 84.94 86 GLN A O 1
ATOM 659 N N . HIS A 1 87 ? 2.602 -7.896 15.167 1.00 82.44 87 HIS A N 1
ATOM 660 C CA . HIS A 1 87 ? 2.488 -7.622 16.595 1.00 82.44 87 HIS A CA 1
ATOM 661 C C . HIS A 1 87 ? 1.227 -6.808 16.934 1.00 82.44 87 HIS A C 1
ATOM 663 O O . HIS A 1 87 ? 0.541 -7.094 17.913 1.00 82.44 87 HIS A O 1
ATOM 669 N N . GLU A 1 88 ? 0.871 -5.805 16.129 1.00 86.75 88 GLU A N 1
ATOM 670 C CA . GLU A 1 88 ? -0.364 -5.042 16.336 1.00 86.75 88 GLU A CA 1
ATOM 671 C C . GLU A 1 88 ? -1.600 -5.924 16.181 1.00 86.75 88 GLU A C 1
ATOM 673 O O . GLU A 1 88 ? -2.444 -5.944 17.072 1.00 86.75 88 GLU A O 1
ATOM 678 N N . ILE A 1 89 ? -1.678 -6.730 15.124 1.00 86.06 89 ILE A N 1
ATOM 679 C CA . ILE A 1 89 ? -2.794 -7.663 14.922 1.00 86.06 89 ILE A CA 1
ATOM 680 C C . ILE A 1 89 ? -2.892 -8.673 16.072 1.00 86.06 89 ILE A C 1
ATOM 682 O O . ILE A 1 89 ? -3.996 -8.990 16.512 1.00 86.06 89 ILE A O 1
ATOM 686 N N . TYR A 1 90 ? -1.757 -9.134 16.604 1.00 82.44 90 TYR A N 1
ATOM 687 C CA . TYR A 1 90 ? -1.712 -9.992 17.788 1.00 82.44 90 TYR A CA 1
ATOM 688 C C . TYR A 1 90 ? -2.301 -9.308 19.034 1.00 82.44 90 TYR A C 1
ATOM 690 O O . TYR A 1 90 ? -3.080 -9.914 19.778 1.00 82.44 90 TYR A O 1
ATOM 698 N N . MET A 1 91 ? -1.949 -8.041 19.267 1.00 81.31 91 MET A N 1
ATOM 699 C CA . MET A 1 91 ? -2.403 -7.286 20.440 1.00 81.31 91 MET A CA 1
ATOM 700 C C . MET A 1 91 ? -3.870 -6.842 20.336 1.00 81.31 91 MET A C 1
ATOM 702 O O . MET A 1 91 ? -4.560 -6.745 21.356 1.00 81.31 91 MET A O 1
ATOM 706 N N . LEU A 1 92 ? -4.376 -6.603 19.124 1.00 85.00 92 LEU A N 1
ATOM 707 C CA . LEU A 1 92 ? -5.754 -6.180 18.876 1.00 85.00 92 LEU A CA 1
ATOM 708 C C . LEU A 1 92 ? -6.724 -7.370 18.949 1.00 85.00 92 LEU A C 1
ATOM 710 O O . LEU A 1 92 ? -7.009 -8.051 17.968 1.00 85.00 92 LEU A O 1
ATOM 714 N N . LYS A 1 93 ? -7.285 -7.600 20.139 1.00 77.19 93 LYS A N 1
ATOM 715 C CA . LYS A 1 93 ? -8.223 -8.711 20.394 1.00 77.19 93 LYS A CA 1
ATOM 716 C C . LYS A 1 93 ? -9.672 -8.427 19.973 1.00 77.19 93 LYS A C 1
ATOM 718 O O . LYS A 1 93 ? -10.444 -9.368 19.804 1.00 77.19 93 LYS A O 1
ATOM 723 N N . ASP A 1 94 ? -10.061 -7.156 19.841 1.00 85.06 94 ASP A N 1
ATOM 724 C CA . ASP A 1 94 ? -11.419 -6.757 19.441 1.00 85.06 94 ASP A CA 1
ATOM 725 C C . ASP A 1 94 ? -11.525 -6.688 17.902 1.00 85.06 94 ASP A C 1
ATOM 727 O O . ASP A 1 94 ? -10.807 -5.897 17.282 1.00 85.06 94 ASP A O 1
ATOM 731 N N . PRO A 1 95 ? -12.455 -7.428 17.264 1.00 87.75 95 PRO A N 1
ATOM 732 C CA . PRO A 1 95 ? -12.700 -7.341 15.823 1.00 87.75 95 PRO A CA 1
ATOM 733 C C . PRO A 1 95 ? -12.970 -5.918 15.311 1.00 87.75 95 PRO A C 1
ATOM 735 O O . PRO A 1 95 ? -12.648 -5.603 14.168 1.00 87.75 95 PRO A O 1
ATOM 738 N N . ARG A 1 96 ? -13.542 -5.032 16.138 1.00 90.12 96 ARG A N 1
ATOM 739 C CA . ARG A 1 96 ? -13.738 -3.617 15.779 1.00 90.12 96 ARG A CA 1
ATOM 740 C C . ARG A 1 96 ? -12.415 -2.883 15.607 1.00 90.12 96 ARG A C 1
ATOM 742 O O . ARG A 1 96 ? -12.295 -2.068 14.700 1.00 90.12 96 ARG A O 1
ATOM 749 N N . GLN A 1 97 ? -11.429 -3.190 16.445 1.00 89.94 97 GLN A N 1
ATOM 750 C CA . GLN A 1 97 ? -10.113 -2.566 16.374 1.00 89.94 97 GLN A CA 1
ATOM 751 C C . GLN A 1 97 ? -9.305 -3.098 15.187 1.00 89.94 97 GLN A C 1
ATOM 753 O O . GLN A 1 97 ? -8.581 -2.329 14.568 1.00 89.94 97 GLN A O 1
ATOM 758 N N . LEU A 1 98 ? -9.477 -4.370 14.808 1.00 90.44 98 LEU A N 1
ATOM 759 C CA . LEU A 1 98 ? -8.882 -4.912 13.579 1.00 90.44 98 LEU A CA 1
ATOM 760 C C . LEU A 1 98 ? -9.426 -4.217 12.324 1.00 90.44 98 LEU A C 1
ATOM 762 O O . LEU A 1 98 ? -8.647 -3.822 11.459 1.00 90.44 98 LEU A O 1
ATOM 766 N N . ARG A 1 99 ? -10.743 -3.979 12.258 1.00 91.56 99 ARG A N 1
ATOM 767 C CA . ARG A 1 99 ? -11.334 -3.139 11.199 1.00 91.56 99 ARG A CA 1
ATOM 768 C C . ARG A 1 99 ? -10.773 -1.732 11.206 1.00 91.56 99 ARG A C 1
ATOM 770 O O . ARG A 1 99 ? -10.448 -1.190 10.158 1.00 91.56 99 ARG A O 1
ATOM 777 N N . GLN A 1 100 ? -10.668 -1.134 12.388 1.00 92.12 100 GLN A N 1
ATOM 778 C CA . GLN A 1 100 ? -10.133 0.211 12.528 1.00 92.12 100 GLN A CA 1
ATOM 779 C C . GLN A 1 100 ? -8.669 0.288 12.072 1.00 92.12 100 GLN A C 1
ATOM 781 O O . GLN A 1 100 ? -8.313 1.246 11.395 1.00 92.12 100 GLN A O 1
ATOM 786 N N . LEU A 1 101 ? -7.846 -0.723 12.378 1.00 92.62 101 LEU A N 1
ATOM 787 C CA . LEU A 1 101 ? -6.481 -0.836 11.862 1.00 92.62 101 LEU A CA 1
ATOM 788 C C . LEU A 1 101 ? -6.478 -0.935 10.334 1.00 92.62 101 LEU A C 1
ATOM 790 O O . LEU A 1 101 ? -5.742 -0.204 9.683 1.00 92.62 101 LEU A O 1
ATOM 794 N N . CYS A 1 102 ? -7.324 -1.796 9.763 1.00 92.94 102 CYS A N 1
ATOM 795 C CA . CYS A 1 102 ? -7.462 -1.928 8.315 1.00 92.94 102 CYS A CA 1
ATOM 796 C C . CYS A 1 102 ? -7.830 -0.591 7.657 1.00 92.94 102 CYS A C 1
ATOM 798 O O . CYS A 1 102 ? -7.128 -0.132 6.759 1.00 92.94 102 CYS A O 1
ATOM 800 N N . ASN A 1 103 ? -8.865 0.082 8.160 1.00 91.44 103 ASN A N 1
ATOM 801 C CA . ASN A 1 103 ? -9.287 1.390 7.665 1.00 91.44 103 ASN A CA 1
ATOM 802 C C . ASN A 1 103 ? -8.183 2.442 7.811 1.00 91.44 103 ASN A C 1
ATOM 804 O O . ASN A 1 103 ? -7.947 3.197 6.876 1.00 91.44 103 ASN A O 1
ATOM 808 N N . PHE A 1 104 ? -7.465 2.462 8.938 1.00 93.00 104 PHE A N 1
ATOM 809 C CA . PHE A 1 104 ? -6.309 3.337 9.126 1.00 93.00 104 PHE A 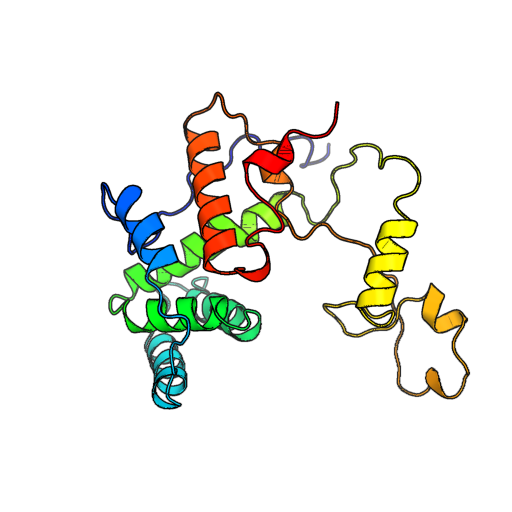CA 1
ATOM 810 C C . PHE A 1 104 ? -5.230 3.085 8.064 1.00 93.0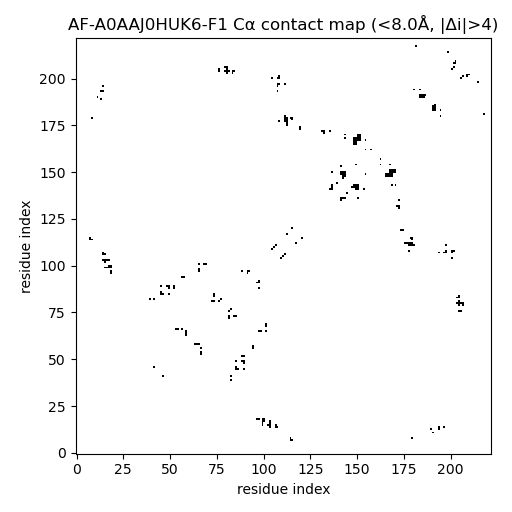0 104 PHE A C 1
ATOM 812 O O . PHE A 1 104 ? -4.763 4.035 7.446 1.00 93.00 104 PHE A O 1
ATOM 819 N N . LEU A 1 105 ? -4.848 1.828 7.809 1.00 92.00 105 LEU A N 1
ATOM 820 C CA . LEU A 1 105 ? -3.831 1.492 6.805 1.00 92.00 105 LEU A CA 1
ATOM 821 C C . LEU A 1 105 ? -4.284 1.885 5.391 1.00 92.00 105 LEU A C 1
ATOM 823 O O . LEU A 1 105 ? -3.507 2.441 4.614 1.00 92.00 105 LEU A O 1
ATOM 827 N N . VAL A 1 106 ? -5.554 1.652 5.061 1.00 90.81 106 VAL A N 1
ATOM 828 C CA . VAL A 1 106 ? -6.139 2.066 3.781 1.00 90.81 106 VAL A CA 1
ATOM 829 C C . VAL A 1 106 ? -6.138 3.592 3.650 1.00 90.81 106 VAL A C 1
ATOM 831 O O . VAL A 1 106 ? -5.682 4.113 2.634 1.00 90.81 106 VAL A O 1
ATOM 834 N N . ASP A 1 107 ? -6.603 4.313 4.668 1.00 87.56 107 ASP A N 1
ATOM 835 C CA . ASP A 1 107 ? -6.736 5.772 4.656 1.00 87.56 107 ASP A CA 1
ATOM 836 C C . ASP A 1 107 ? -5.391 6.502 4.707 1.00 87.56 107 ASP A C 1
ATOM 838 O O . ASP A 1 107 ? -5.242 7.554 4.090 1.00 87.56 107 ASP A O 1
ATOM 842 N N . ALA A 1 108 ? -4.415 5.963 5.438 1.00 88.19 108 ALA A N 1
ATOM 843 C CA . ALA A 1 108 ? -3.121 6.601 5.651 1.00 88.19 108 ALA A CA 1
ATOM 844 C C . ALA A 1 108 ? -2.060 6.193 4.619 1.00 88.19 108 ALA A C 1
ATOM 846 O O . ALA A 1 108 ? -1.097 6.934 4.434 1.00 88.19 108 ALA A O 1
ATOM 847 N N . ILE A 1 109 ? -2.208 5.043 3.946 1.00 87.56 109 ILE A N 1
ATOM 848 C CA . ILE A 1 109 ? -1.201 4.524 3.004 1.00 87.56 109 ILE A CA 1
ATOM 849 C C . ILE A 1 109 ? -1.789 4.382 1.599 1.00 87.56 109 ILE A C 1
ATOM 851 O O . ILE A 1 109 ? -1.292 5.009 0.665 1.00 87.56 109 ILE A O 1
ATOM 855 N N . LEU A 1 110 ? -2.859 3.600 1.424 1.00 86.56 110 LEU A N 1
ATOM 856 C CA . LEU A 1 110 ? -3.336 3.240 0.081 1.00 86.56 110 LEU A CA 1
ATOM 857 C C . LEU A 1 110 ? -4.082 4.379 -0.617 1.00 86.56 110 LEU A C 1
ATOM 859 O O . LEU A 1 110 ? -3.754 4.702 -1.756 1.00 86.56 110 LEU A O 1
ATOM 863 N N . LYS A 1 111 ? -5.054 5.019 0.045 1.00 84.12 111 LYS A N 1
ATOM 864 C CA . LYS A 1 111 ? -5.803 6.151 -0.524 1.00 84.12 111 LYS A CA 1
ATOM 865 C C . LYS A 1 111 ? -4.881 7.316 -0.898 1.00 84.12 111 LYS A C 1
ATOM 867 O O . LYS A 1 111 ? -5.024 7.807 -2.010 1.00 84.12 111 LYS A O 1
ATOM 872 N N . PRO A 1 112 ? -3.897 7.726 -0.076 1.00 78.56 112 PRO A N 1
ATOM 873 C CA . PRO A 1 112 ? -2.938 8.764 -0.446 1.00 78.56 112 PRO A CA 1
ATOM 874 C C . PRO A 1 112 ? -2.153 8.454 -1.728 1.00 78.56 112 PRO A C 1
ATOM 876 O O . PRO A 1 112 ? -1.915 9.354 -2.535 1.00 78.56 112 PRO A O 1
ATOM 879 N N . VAL A 1 113 ? -1.771 7.189 -1.938 1.00 76.25 113 VAL A N 1
ATOM 880 C CA . VAL A 1 113 ? -1.103 6.735 -3.171 1.00 76.25 113 VAL A CA 1
ATOM 881 C C . VAL A 1 113 ? -2.091 6.689 -4.345 1.00 76.25 113 VAL A C 1
ATOM 883 O O . VAL A 1 113 ? -1.779 7.144 -5.446 1.00 76.25 113 VAL A O 1
ATOM 886 N N . ALA A 1 114 ? -3.308 6.196 -4.110 1.00 72.88 114 ALA A N 1
ATOM 887 C CA . ALA A 1 114 ? -4.337 6.002 -5.129 1.00 72.88 114 ALA A CA 1
ATOM 888 C C . ALA A 1 114 ? -5.053 7.291 -5.556 1.00 72.88 114 ALA A C 1
ATOM 890 O O . ALA A 1 114 ? -5.523 7.368 -6.684 1.00 72.88 114 ALA A O 1
ATOM 891 N N . ALA A 1 115 ? -5.134 8.312 -4.703 1.00 65.19 115 ALA A N 1
ATOM 892 C CA . ALA A 1 115 ? -5.873 9.547 -4.967 1.00 65.19 115 ALA A CA 1
ATOM 893 C C . ALA A 1 115 ? -5.207 10.438 -6.031 1.00 65.19 115 ALA A C 1
ATOM 895 O O . ALA A 1 115 ? -5.817 11.368 -6.545 1.00 65.19 115 ALA A O 1
ATOM 896 N N . SER A 1 116 ? -3.983 10.101 -6.446 1.00 55.66 116 SER A N 1
ATOM 897 C CA . SER A 1 116 ? -3.386 10.627 -7.682 1.00 55.66 116 SER A CA 1
ATOM 898 C C . SER A 1 116 ? -3.781 9.800 -8.922 1.00 55.66 116 SER A C 1
ATOM 900 O O . SER A 1 116 ? -3.233 9.969 -9.999 1.00 55.66 116 SER A O 1
ATOM 902 N N . GLY A 1 117 ? -4.721 8.861 -8.804 1.00 50.16 117 GLY A N 1
ATOM 903 C CA . GLY A 1 117 ? -5.222 8.012 -9.887 1.00 50.16 117 GLY A CA 1
ATOM 904 C C . GLY A 1 117 ? -4.193 7.049 -10.484 1.00 50.16 117 GLY A C 1
ATOM 905 O O . GLY A 1 117 ? -4.368 6.640 -11.630 1.00 50.16 117 GLY A O 1
ATOM 906 N N . CYS A 1 118 ? -3.086 6.760 -9.782 1.00 51.00 118 CYS A N 1
ATOM 907 C CA . CYS A 1 118 ? -1.877 6.150 -10.366 1.00 51.00 118 CYS A CA 1
ATOM 908 C C . CYS A 1 118 ? -1.355 6.893 -11.614 1.00 51.00 118 CYS A C 1
ATOM 910 O O . CYS A 1 118 ? -0.511 6.379 -12.346 1.00 51.00 118 CYS A O 1
ATOM 912 N N . LYS A 1 119 ? -1.859 8.103 -11.870 1.00 48.09 119 LYS A N 1
ATOM 913 C CA . LYS A 1 119 ? -1.418 8.994 -12.925 1.00 48.09 119 LYS A CA 1
ATOM 914 C C . LYS A 1 119 ? -0.544 10.009 -12.220 1.00 48.09 119 LYS A C 1
ATOM 916 O O . LYS A 1 119 ? -1.000 10.703 -11.317 1.00 48.09 119 LYS A O 1
ATOM 921 N N . GLN A 1 120 ? 0.730 10.085 -12.595 1.00 47.09 120 GLN A N 1
ATOM 922 C CA . GLN A 1 120 ? 1.514 11.254 -12.218 1.00 47.09 120 GLN A CA 1
ATOM 923 C C . GLN A 1 120 ? 0.653 12.484 -12.528 1.00 47.09 120 GLN A C 1
ATOM 925 O O . GLN A 1 120 ? 0.134 12.577 -13.647 1.00 47.09 120 GLN A O 1
ATOM 930 N N . PRO A 1 121 ? 0.421 13.388 -11.560 1.00 45.00 121 PRO A N 1
ATOM 931 C CA . PRO A 1 121 ? -0.185 14.654 -11.900 1.00 45.00 121 PRO A CA 1
ATOM 932 C C . PRO A 1 121 ? 0.662 15.224 -13.022 1.00 45.00 121 PRO A C 1
ATOM 934 O O . PRO A 1 121 ? 1.891 15.208 -12.940 1.00 45.00 121 PRO A O 1
ATOM 937 N N . ALA A 1 122 ? -0.004 15.707 -14.063 1.00 43.41 122 ALA A N 1
ATOM 938 C CA . ALA A 1 122 ? 0.614 16.510 -15.098 1.00 43.41 122 ALA A CA 1
ATOM 939 C C . ALA A 1 122 ? 1.038 17.867 -14.502 1.00 43.41 122 ALA A C 1
ATOM 941 O O . ALA A 1 122 ? 0.677 18.924 -15.002 1.00 43.41 122 ALA A O 1
ATOM 942 N N . ILE A 1 123 ? 1.826 17.864 -13.419 1.00 44.03 123 ILE A N 1
ATOM 943 C CA . ILE A 1 123 ? 2.950 18.780 -13.378 1.00 44.03 123 ILE A CA 1
ATOM 944 C C . ILE A 1 123 ? 3.708 18.380 -14.626 1.00 44.03 123 ILE A C 1
ATOM 946 O O . ILE A 1 123 ? 4.158 17.238 -14.708 1.00 44.03 123 ILE A O 1
ATOM 950 N N . THR A 1 124 ? 3.729 19.258 -15.626 1.00 42.41 124 THR A N 1
ATOM 951 C CA . THR A 1 124 ? 4.664 19.198 -16.744 1.00 42.41 124 THR A CA 1
ATOM 952 C C . THR A 1 124 ? 5.930 18.529 -16.227 1.00 42.41 124 THR A C 1
ATOM 954 O O . THR A 1 124 ? 6.581 19.132 -15.365 1.00 42.41 124 THR A O 1
ATOM 957 N N . PRO A 1 125 ? 6.218 17.261 -16.594 1.00 42.03 125 PRO A N 1
ATOM 958 C CA . PRO A 1 125 ? 7.398 16.606 -16.070 1.00 42.03 125 PRO A CA 1
ATOM 959 C C . PRO A 1 125 ? 8.535 17.573 -16.373 1.00 42.03 125 PRO A C 1
ATOM 961 O O . PRO A 1 125 ? 8.567 18.075 -17.507 1.00 42.03 125 PRO A O 1
ATOM 964 N N . PRO A 1 126 ? 9.421 17.914 -15.416 1.00 45.78 126 PRO A N 1
ATOM 965 C CA . PRO A 1 126 ? 10.657 18.561 -15.815 1.00 45.78 126 PRO A CA 1
ATOM 966 C C . PRO A 1 126 ? 11.185 17.711 -16.974 1.00 45.78 126 PRO A C 1
ATOM 968 O O . PRO A 1 126 ? 11.195 16.476 -16.850 1.00 45.78 126 PRO A O 1
ATOM 971 N N . PRO A 1 127 ? 11.428 18.322 -18.146 1.00 43.81 127 PRO A N 1
ATOM 972 C CA . PRO A 1 127 ? 11.674 17.568 -19.358 1.00 43.81 127 PRO A CA 1
ATOM 973 C C . PRO A 1 127 ? 12.795 16.587 -19.036 1.00 43.81 127 PRO A C 1
ATOM 975 O O . PRO A 1 127 ? 13.833 17.006 -18.529 1.00 43.81 127 PRO A O 1
ATOM 978 N N . ASN A 1 128 ? 12.552 15.296 -19.297 1.00 54.47 128 ASN A N 1
ATOM 979 C CA . ASN A 1 128 ? 13.527 14.209 -19.171 1.00 54.47 128 ASN A CA 1
ATOM 980 C C . ASN A 1 128 ? 13.632 13.487 -17.798 1.00 54.47 128 ASN A C 1
ATOM 982 O O . ASN A 1 128 ? 14.721 13.370 -17.247 1.00 54.47 128 ASN A O 1
ATOM 986 N N . GLN A 1 129 ? 12.552 12.876 -17.279 1.00 67.88 129 GLN A N 1
ATOM 987 C CA . GLN A 1 129 ? 12.657 11.833 -16.224 1.00 67.88 129 GLN A CA 1
ATOM 988 C C . GLN A 1 129 ? 13.136 10.461 -16.753 1.00 67.88 129 GLN A C 1
ATOM 990 O O . GLN A 1 129 ? 13.088 9.461 -16.037 1.00 67.88 129 GLN A O 1
ATOM 995 N N . THR A 1 130 ? 13.626 10.392 -17.994 1.00 75.25 130 THR A N 1
ATOM 996 C CA . THR A 1 130 ? 14.180 9.170 -18.600 1.00 75.25 130 THR A CA 1
ATOM 997 C C . THR A 1 130 ? 15.271 8.562 -17.723 1.00 75.25 130 THR A C 1
ATOM 999 O O . THR A 1 130 ? 15.249 7.360 -17.483 1.00 75.25 130 THR A O 1
ATOM 1002 N N . TRP A 1 131 ? 16.140 9.400 -17.145 1.00 83.19 131 TRP A N 1
ATOM 1003 C CA . TRP A 1 131 ? 17.197 8.953 -16.233 1.00 83.19 131 TRP A CA 1
ATOM 1004 C C . TRP A 1 131 ? 16.637 8.254 -14.984 1.00 83.19 131 TRP A C 1
ATOM 1006 O O . TRP A 1 131 ? 17.216 7.282 -14.509 1.00 83.19 131 TRP A O 1
ATOM 1016 N N . LEU A 1 132 ? 15.494 8.716 -14.459 1.00 82.94 132 LEU A N 1
ATOM 1017 C CA . LEU A 1 132 ? 14.869 8.131 -13.273 1.00 82.94 132 LEU A CA 1
ATOM 1018 C C . LEU A 1 132 ? 14.296 6.753 -13.608 1.00 82.94 132 LEU A C 1
ATOM 1020 O O . LEU A 1 132 ? 14.498 5.801 -12.859 1.00 82.94 132 LEU A O 1
ATOM 1024 N N . LYS A 1 133 ? 13.640 6.630 -14.769 1.00 85.88 133 LYS A N 1
ATOM 1025 C CA . LYS A 1 133 ? 13.175 5.337 -15.280 1.00 85.88 133 LYS A CA 1
ATOM 1026 C C . LYS A 1 133 ? 14.343 4.380 -15.515 1.00 85.88 133 LYS A C 1
ATOM 1028 O O . LYS A 1 133 ? 14.254 3.227 -15.107 1.00 85.88 133 LYS A O 1
ATOM 1033 N N . GLU A 1 134 ? 15.431 4.842 -16.123 1.00 87.44 134 GLU A N 1
ATOM 1034 C CA . GLU A 1 134 ? 16.641 4.040 -16.341 1.00 87.44 134 GLU A CA 1
ATOM 1035 C C . GLU A 1 134 ? 17.253 3.556 -15.026 1.00 87.44 134 GLU A C 1
ATOM 1037 O O . GLU A 1 134 ? 17.583 2.379 -14.904 1.00 87.44 134 GLU A O 1
ATOM 1042 N N . GLU A 1 135 ? 17.342 4.420 -14.016 1.00 87.94 135 GLU A N 1
ATOM 1043 C CA . GLU A 1 135 ? 17.886 4.062 -12.708 1.00 87.94 135 GLU A CA 1
ATOM 1044 C C . GLU A 1 135 ? 16.974 3.085 -11.947 1.00 87.94 135 GLU A C 1
ATOM 1046 O O . GLU A 1 135 ? 17.457 2.115 -11.356 1.00 87.94 135 GLU A O 1
ATOM 1051 N N . CYS A 1 136 ? 15.649 3.268 -12.018 1.00 88.25 136 CYS A N 1
ATOM 1052 C CA . CYS A 1 136 ? 14.686 2.298 -11.494 1.00 88.25 136 CYS A CA 1
ATOM 1053 C C . CYS A 1 136 ? 14.819 0.943 -12.194 1.00 88.25 136 CYS A C 1
ATOM 1055 O O . CYS A 1 136 ? 14.926 -0.083 -11.526 1.00 88.25 136 CYS A O 1
ATOM 1057 N N . LEU A 1 137 ? 14.889 0.923 -13.527 1.00 90.50 137 LEU A N 1
ATOM 1058 C CA . LEU A 1 137 ? 15.092 -0.309 -14.285 1.00 90.50 137 LEU A CA 1
ATOM 1059 C C . LEU A 1 137 ? 16.428 -0.966 -13.931 1.00 90.50 137 LEU A C 1
ATOM 1061 O O . LEU A 1 137 ? 16.462 -2.171 -13.696 1.00 90.50 137 LEU A O 1
ATOM 1065 N N . ARG A 1 138 ? 17.515 -0.201 -13.802 1.00 90.00 138 ARG A N 1
ATOM 1066 C CA . ARG A 1 138 ? 18.826 -0.716 -13.385 1.00 90.00 138 ARG A CA 1
ATOM 1067 C C . ARG A 1 138 ? 18.751 -1.387 -12.015 1.00 90.00 138 ARG A C 1
ATOM 1069 O O . ARG A 1 138 ? 19.256 -2.499 -11.851 1.00 90.00 138 ARG A O 1
ATOM 1076 N N . ARG A 1 139 ? 18.099 -0.738 -11.047 1.00 89.12 139 ARG A N 1
ATOM 1077 C CA . ARG A 1 139 ? 17.850 -1.286 -9.705 1.00 89.12 139 ARG A CA 1
ATOM 1078 C C . ARG A 1 139 ? 17.033 -2.579 -9.769 1.00 89.12 139 ARG A C 1
ATOM 1080 O O . ARG A 1 139 ? 17.387 -3.560 -9.119 1.00 89.12 139 ARG A O 1
ATOM 1087 N N . ASP A 1 140 ? 15.990 -2.593 -10.594 1.00 90.56 140 ASP A N 1
ATOM 1088 C CA . ASP A 1 140 ? 14.985 -3.659 -10.655 1.00 90.56 140 ASP A CA 1
ATOM 1089 C C . ASP A 1 140 ? 15.293 -4.715 -11.734 1.00 90.56 140 ASP A C 1
ATOM 1091 O O . ASP A 1 140 ? 14.426 -5.492 -12.136 1.00 90.56 140 ASP A O 1
ATOM 1095 N N . LYS A 1 141 ? 16.544 -4.772 -12.214 1.00 91.88 141 LYS A N 1
ATOM 1096 C CA . LYS A 1 141 ? 17.022 -5.727 -13.235 1.00 91.88 141 LYS A CA 1
ATOM 1097 C C . LYS A 1 141 ? 16.181 -5.710 -14.516 1.00 91.88 141 LYS A C 1
ATOM 1099 O O . LYS A 1 141 ? 15.888 -6.753 -15.102 1.00 91.88 141 LYS A O 1
ATOM 1104 N N . ASN A 1 142 ? 15.805 -4.511 -14.943 1.00 92.69 142 ASN A N 1
ATOM 1105 C CA . ASN A 1 142 ? 14.961 -4.211 -16.090 1.00 92.69 142 ASN A CA 1
ATOM 1106 C C . ASN A 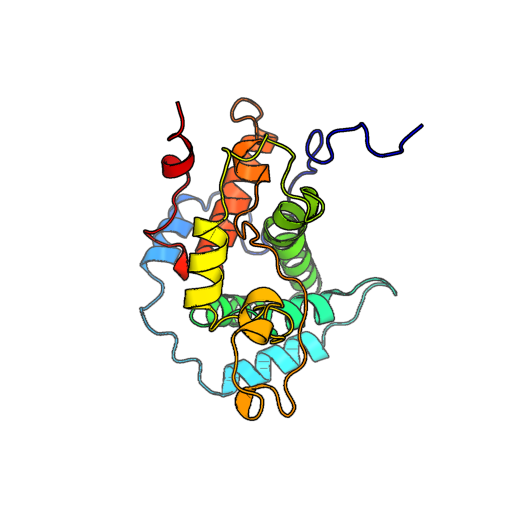1 142 ? 13.570 -4.854 -16.030 1.00 92.69 142 ASN A C 1
ATOM 1108 O O . ASN A 1 142 ? 12.979 -5.138 -17.073 1.00 92.69 142 ASN A O 1
ATOM 1112 N N . ARG A 1 143 ? 13.052 -5.128 -14.829 1.00 91.19 143 ARG A N 1
ATOM 1113 C CA . ARG A 1 143 ? 11.741 -5.751 -14.638 1.00 91.19 143 ARG A CA 1
ATOM 1114 C C . ARG A 1 143 ? 10.783 -4.813 -13.930 1.00 91.19 143 ARG A C 1
ATOM 1116 O O . ARG A 1 143 ? 11.161 -4.018 -13.077 1.00 91.19 143 ARG A O 1
ATOM 1123 N N . CYS A 1 144 ? 9.508 -4.955 -14.263 1.00 88.75 144 CYS A N 1
ATOM 1124 C CA . CYS A 1 144 ? 8.429 -4.388 -13.479 1.00 88.75 144 CYS A CA 1
ATOM 1125 C C . CYS A 1 144 ? 8.435 -5.022 -12.081 1.00 88.75 144 CYS A C 1
ATOM 1127 O O . CYS A 1 144 ? 8.319 -6.241 -11.966 1.00 88.75 144 CYS A O 1
ATOM 1129 N N . VAL A 1 145 ? 8.508 -4.205 -11.029 1.00 85.94 145 VAL A N 1
ATOM 1130 C CA . VAL A 1 145 ? 8.493 -4.674 -9.630 1.00 85.94 145 VAL A CA 1
ATOM 1131 C C . VAL A 1 145 ? 7.213 -5.445 -9.289 1.00 85.94 145 VAL A C 1
ATOM 1133 O O . VAL A 1 145 ? 7.254 -6.378 -8.498 1.00 85.94 145 VAL A O 1
ATOM 1136 N N . VAL A 1 146 ? 6.086 -5.092 -9.914 1.00 82.81 146 VAL A N 1
ATOM 1137 C CA . VAL A 1 146 ? 4.779 -5.706 -9.629 1.00 82.81 146 VAL A CA 1
ATOM 1138 C C . VAL A 1 146 ? 4.591 -7.025 -10.378 1.00 82.81 146 VAL A C 1
ATOM 1140 O O . VAL A 1 146 ? 4.193 -8.024 -9.792 1.00 82.81 146 VAL A O 1
ATOM 1143 N N . SER A 1 147 ? 4.851 -7.041 -11.688 1.00 87.25 147 SER A N 1
ATOM 1144 C CA . SER A 1 147 ? 4.548 -8.205 -12.539 1.00 87.25 147 SER A CA 1
ATOM 1145 C C . SER A 1 147 ? 5.749 -9.115 -12.809 1.00 87.25 147 SER A C 1
ATOM 1147 O O . SER A 1 147 ? 5.582 -10.206 -13.350 1.00 87.25 147 SER A O 1
ATOM 1149 N N . GLY A 1 148 ? 6.972 -8.665 -12.510 1.00 88.31 148 GLY A N 1
ATOM 1150 C CA . GLY A 1 148 ? 8.221 -9.361 -12.842 1.00 88.31 148 GLY A CA 1
ATOM 1151 C C . GLY A 1 148 ? 8.555 -9.403 -14.341 1.00 88.31 148 GLY A C 1
ATOM 1152 O O . GLY A 1 148 ? 9.598 -9.944 -14.728 1.00 88.31 148 GLY A O 1
ATOM 1153 N N . LEU A 1 149 ? 7.691 -8.842 -15.195 1.00 92.31 149 LEU A N 1
ATOM 1154 C CA . LEU A 1 149 ? 7.873 -8.802 -16.644 1.00 92.31 149 LEU A CA 1
ATOM 1155 C C . LEU A 1 149 ? 8.990 -7.837 -17.032 1.00 92.31 149 LEU A C 1
ATOM 1157 O O . LEU A 1 149 ? 9.180 -6.808 -16.386 1.00 92.31 149 LEU A O 1
ATOM 1161 N N . ILE A 1 150 ? 9.720 -8.167 -18.094 1.00 92.81 150 ILE A N 1
ATOM 1162 C CA . ILE A 1 150 ? 10.854 -7.361 -18.561 1.00 92.81 150 ILE A CA 1
ATOM 1163 C C . ILE A 1 150 ? 10.337 -6.112 -19.286 1.00 92.81 150 ILE A C 1
ATOM 1165 O O . ILE A 1 150 ? 9.368 -6.195 -20.043 1.00 92.81 150 ILE A O 1
ATOM 1169 N N . ASP A 1 151 ? 10.984 -4.966 -19.079 1.00 94.06 151 ASP A N 1
ATOM 1170 C CA . ASP A 1 151 ? 10.703 -3.754 -19.847 1.00 94.06 151 ASP A CA 1
ATOM 1171 C C . ASP A 1 151 ? 10.948 -3.972 -21.343 1.00 94.06 151 ASP A C 1
ATOM 1173 O O . ASP A 1 151 ? 11.924 -4.602 -21.750 1.00 94.06 15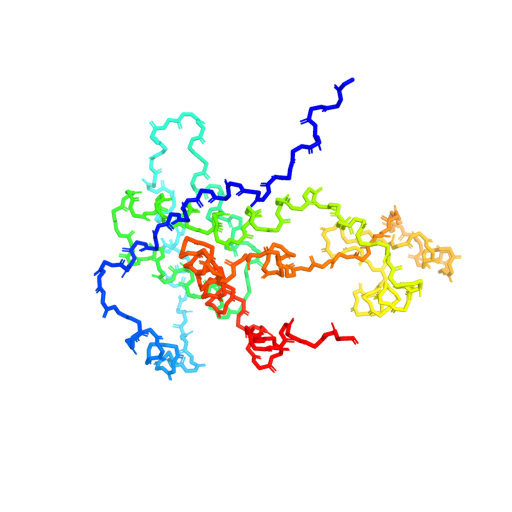1 ASP A O 1
ATOM 1177 N N . THR A 1 152 ? 10.068 -3.418 -22.172 1.00 92.38 152 THR A N 1
ATOM 1178 C CA . THR A 1 152 ? 10.112 -3.582 -23.631 1.00 92.38 152 THR A CA 1
ATOM 1179 C C . THR A 1 152 ? 11.449 -3.138 -24.220 1.00 92.38 152 THR A C 1
ATOM 1181 O O . THR A 1 152 ? 12.029 -3.873 -25.018 1.00 92.38 152 THR A O 1
ATOM 1184 N N . THR A 1 153 ? 11.984 -2.004 -23.765 1.00 90.31 153 THR A N 1
ATOM 1185 C CA . THR A 1 153 ? 13.237 -1.428 -24.278 1.00 90.31 153 THR A CA 1
ATOM 1186 C C . THR A 1 153 ? 14.442 -2.282 -23.901 1.00 90.31 153 THR A C 1
ATOM 1188 O O . THR A 1 153 ? 15.404 -2.394 -24.658 1.00 90.31 153 THR A O 1
ATOM 1191 N N . ALA A 1 154 ? 14.410 -2.883 -22.711 1.00 90.06 154 ALA A N 1
ATOM 1192 C CA . ALA A 1 154 ? 15.461 -3.782 -22.258 1.00 90.06 154 ALA A CA 1
ATOM 1193 C C . ALA A 1 154 ? 15.378 -5.142 -22.958 1.00 90.06 154 ALA A C 1
ATOM 1195 O O . ALA A 1 154 ? 16.404 -5.676 -23.366 1.00 90.06 154 ALA A O 1
ATOM 1196 N N . TYR A 1 155 ? 14.167 -5.675 -23.144 1.00 90.62 155 TYR A N 1
ATOM 1197 C CA . TYR A 1 155 ? 13.928 -6.941 -23.837 1.00 90.62 155 TYR A CA 1
ATOM 1198 C C . TYR A 1 155 ? 14.444 -6.912 -25.280 1.00 90.62 155 TYR A C 1
ATOM 1200 O O . TYR A 1 155 ? 15.016 -7.886 -25.753 1.00 90.62 155 TYR A O 1
ATOM 1208 N N . GLU A 1 156 ? 14.288 -5.783 -25.975 1.00 89.25 156 GLU A N 1
ATOM 1209 C CA . GLU A 1 156 ? 14.771 -5.606 -27.354 1.00 89.25 156 GLU A CA 1
ATOM 1210 C C . GLU A 1 156 ? 16.299 -5.610 -27.477 1.00 89.25 156 GLU A C 1
ATOM 1212 O O . GLU A 1 156 ? 16.826 -5.884 -28.552 1.00 89.25 156 GLU A O 1
ATOM 1217 N N . LYS A 1 157 ? 17.014 -5.349 -26.378 1.00 89.06 157 LYS A N 1
ATOM 1218 C CA . LYS A 1 157 ? 18.482 -5.372 -26.314 1.00 89.06 157 LYS A CA 1
ATOM 1219 C C . LYS A 1 157 ? 19.038 -6.719 -25.833 1.00 89.06 157 LYS A C 1
ATOM 1221 O O . LYS A 1 157 ? 20.254 -6.890 -25.823 1.00 89.06 157 LYS A O 1
ATOM 1226 N N . MET A 1 158 ? 18.180 -7.649 -25.406 1.00 86.62 158 MET A N 1
ATOM 1227 C CA . MET A 1 158 ? 18.588 -8.955 -24.883 1.00 86.62 158 MET A CA 1
ATOM 1228 C C . MET A 1 158 ? 18.849 -9.971 -25.996 1.00 86.62 158 MET A C 1
ATOM 1230 O O . MET A 1 158 ? 18.286 -9.917 -27.090 1.00 86.62 158 MET A O 1
ATOM 1234 N N . SER A 1 159 ? 19.687 -10.953 -25.683 1.00 86.56 159 SER A N 1
ATOM 1235 C CA . SER A 1 159 ? 19.990 -12.068 -26.574 1.00 86.56 159 SER A CA 1
ATOM 1236 C C . SER A 1 159 ? 18.760 -12.977 -26.737 1.00 86.56 159 SER A C 1
ATOM 1238 O O . SER A 1 159 ? 18.043 -13.210 -25.760 1.00 86.56 159 SER A O 1
ATOM 1240 N N . PRO A 1 160 ? 18.543 -13.630 -27.896 1.00 79.94 160 PRO A N 1
ATOM 1241 C CA . PRO A 1 160 ? 17.413 -14.551 -28.088 1.00 79.94 160 PRO A CA 1
ATOM 1242 C C . PRO A 1 160 ? 17.325 -15.684 -27.046 1.00 79.94 160 PRO A C 1
ATOM 1244 O O . PRO A 1 160 ? 16.236 -16.176 -26.750 1.00 79.94 160 PRO A O 1
ATOM 1247 N N . GLY A 1 161 ? 18.463 -16.097 -26.473 1.00 80.38 161 GLY A N 1
ATOM 1248 C CA . GLY A 1 161 ? 18.523 -17.078 -25.385 1.00 80.38 161 GLY A CA 1
ATOM 1249 C C . GLY A 1 161 ? 17.973 -16.561 -24.050 1.00 80.38 161 GLY A C 1
ATOM 1250 O O . GLY A 1 161 ? 17.321 -17.314 -23.334 1.00 80.38 161 GLY A O 1
ATOM 1251 N N . GLU A 1 162 ? 18.167 -15.278 -23.746 1.00 76.38 162 GLU A N 1
ATOM 1252 C CA . GLU A 1 162 ? 17.694 -14.616 -22.518 1.00 76.38 162 GLU A CA 1
ATOM 1253 C C . GLU A 1 162 ? 16.191 -14.299 -22.590 1.00 76.38 162 GLU A C 1
ATOM 1255 O O . GLU A 1 162 ? 15.482 -14.295 -21.581 1.00 76.38 162 GLU A O 1
ATOM 1260 N N . CYS A 1 163 ? 15.679 -14.109 -23.806 1.00 76.56 163 CYS A N 1
ATOM 1261 C CA . CYS A 1 163 ? 14.264 -13.891 -24.090 1.00 76.56 163 CYS A CA 1
ATOM 1262 C C . CYS A 1 163 ? 13.400 -15.148 -23.888 1.00 76.56 163 CYS A C 1
ATOM 1264 O O . CYS A 1 163 ? 12.181 -15.045 -23.715 1.00 76.56 163 CYS A O 1
ATOM 1266 N N . ARG A 1 164 ? 14.001 -16.347 -23.897 1.00 79.50 164 ARG A N 1
ATOM 1267 C CA . ARG A 1 164 ? 13.275 -17.622 -23.832 1.00 79.50 164 ARG A CA 1
ATOM 1268 C C . ARG A 1 164 ? 12.554 -17.771 -22.488 1.00 79.50 164 ARG A C 1
ATOM 1270 O O . ARG A 1 164 ? 13.176 -17.862 -21.438 1.00 79.50 164 ARG A O 1
ATOM 1277 N N . GLY A 1 165 ? 11.222 -17.815 -22.533 1.00 80.56 165 GLY A N 1
ATOM 1278 C CA . GLY A 1 165 ? 10.362 -17.958 -21.350 1.00 80.56 165 GLY A CA 1
ATOM 1279 C C . GLY A 1 165 ? 10.064 -16.650 -20.609 1.00 80.56 165 GLY A C 1
ATOM 1280 O O . GLY A 1 165 ? 9.165 -16.625 -19.771 1.00 80.56 165 GLY A O 1
ATOM 1281 N N . ASN A 1 166 ? 10.740 -15.551 -20.950 1.00 83.69 166 ASN A N 1
ATOM 1282 C CA . ASN A 1 166 ? 10.455 -14.236 -20.389 1.00 83.69 166 ASN A CA 1
ATOM 1283 C C . ASN A 1 166 ? 9.425 -13.494 -21.253 1.00 83.69 166 ASN A C 1
ATOM 1285 O O . ASN A 1 166 ? 9.569 -13.394 -22.472 1.00 83.69 166 ASN A O 1
ATOM 1289 N N . LYS A 1 167 ? 8.395 -12.938 -20.611 1.00 89.75 167 LYS A N 1
ATOM 1290 C CA . LYS A 1 167 ? 7.431 -12.028 -21.247 1.00 89.75 167 LYS A CA 1
ATOM 1291 C C . LYS A 1 167 ? 7.860 -10.573 -21.023 1.00 89.75 167 LYS A C 1
ATOM 1293 O O . LYS A 1 167 ? 8.495 -10.262 -20.010 1.00 89.75 167 LYS A O 1
ATOM 1298 N N . ARG A 1 168 ? 7.490 -9.694 -21.959 1.00 91.88 168 ARG A N 1
ATOM 1299 C CA . ARG A 1 168 ? 7.765 -8.252 -21.896 1.00 91.88 168 ARG A CA 1
ATOM 1300 C C . ARG A 1 168 ? 6.506 -7.429 -21.647 1.00 91.88 168 ARG A C 1
ATOM 1302 O O . ARG A 1 168 ? 5.410 -7.865 -21.990 1.00 91.88 168 ARG A O 1
ATOM 1309 N N . THR A 1 169 ? 6.684 -6.239 -21.088 1.00 90.25 169 THR A N 1
ATOM 1310 C CA . THR A 1 169 ? 5.638 -5.225 -20.913 1.00 90.25 169 THR A CA 1
ATOM 1311 C C . THR A 1 169 ? 6.220 -3.827 -21.107 1.00 90.25 169 THR A C 1
ATOM 1313 O O . THR A 1 169 ? 7.432 -3.636 -21.004 1.00 90.25 169 THR A O 1
ATOM 1316 N N . SER A 1 170 ? 5.379 -2.832 -21.384 1.00 89.06 170 SER A N 1
ATOM 1317 C CA . SER A 1 170 ? 5.787 -1.439 -21.178 1.00 89.06 170 SER A CA 1
ATOM 1318 C C . SER A 1 170 ? 5.824 -1.169 -19.677 1.00 89.06 170 SER A C 1
ATOM 1320 O O . SER A 1 170 ? 4.911 -1.594 -18.961 1.00 89.06 170 SER A O 1
ATOM 1322 N N . THR A 1 171 ? 6.870 -0.504 -19.195 1.00 87.31 171 THR A N 1
ATOM 1323 C CA . THR A 1 171 ? 6.961 -0.062 -17.800 1.00 87.31 171 THR A CA 1
ATOM 1324 C C . THR A 1 171 ? 6.968 1.453 -17.721 1.00 87.31 171 THR A C 1
ATOM 1326 O O . THR A 1 171 ? 7.408 2.122 -18.650 1.00 87.31 171 THR A O 1
ATOM 1329 N N . GLU A 1 172 ? 6.513 1.995 -16.599 1.00 83.06 172 GLU A N 1
ATOM 1330 C CA . GLU A 1 172 ? 6.639 3.413 -16.280 1.00 83.06 172 GLU A CA 1
ATOM 1331 C C . GLU A 1 172 ? 7.247 3.556 -14.888 1.00 83.06 172 GLU A C 1
ATOM 1333 O O . GLU A 1 172 ? 7.047 2.702 -14.018 1.00 83.06 172 GLU A O 1
ATOM 1338 N N . CYS A 1 173 ? 8.011 4.627 -14.684 1.00 79.44 173 CYS A N 1
ATOM 1339 C CA . CYS A 1 173 ? 8.518 4.965 -13.363 1.00 79.44 173 CYS A CA 1
ATOM 1340 C C . CYS A 1 173 ? 7.398 5.622 -12.555 1.00 79.44 173 CYS A C 1
ATOM 1342 O O . CYS A 1 173 ? 6.775 6.571 -13.023 1.00 79.44 173 CYS A O 1
ATOM 1344 N N . VAL A 1 174 ? 7.160 5.144 -11.332 1.00 72.44 174 VAL A N 1
ATOM 1345 C CA . VAL A 1 174 ? 6.122 5.688 -10.450 1.00 72.44 174 VAL A CA 1
ATOM 1346 C C . VAL A 1 174 ? 6.722 6.193 -9.145 1.00 72.44 174 VAL A C 1
ATOM 1348 O O . VAL A 1 174 ? 7.639 5.595 -8.580 1.00 72.44 174 VAL A O 1
ATOM 1351 N N . GLN A 1 175 ? 6.183 7.304 -8.650 1.00 70.31 175 GLN A N 1
ATOM 1352 C CA . GLN A 1 175 ? 6.488 7.796 -7.315 1.00 70.31 175 GLN A CA 1
ATOM 1353 C C . GLN A 1 175 ? 5.743 6.943 -6.280 1.00 70.31 175 GLN A C 1
ATOM 1355 O O . GLN A 1 175 ? 4.521 6.851 -6.310 1.00 70.31 175 GLN A O 1
ATOM 1360 N N . ILE A 1 176 ? 6.488 6.319 -5.365 1.00 66.81 176 ILE A N 1
ATOM 1361 C CA . ILE A 1 176 ? 5.922 5.467 -4.301 1.00 66.81 176 ILE A CA 1
ATOM 1362 C C . ILE A 1 176 ? 5.439 6.313 -3.112 1.00 66.81 176 ILE A C 1
ATOM 1364 O O . ILE A 1 176 ? 4.532 5.913 -2.387 1.00 66.81 176 ILE A O 1
ATOM 1368 N N . LEU A 1 177 ? 6.017 7.504 -2.918 1.00 70.75 177 LEU A N 1
ATOM 1369 C CA . LEU A 1 177 ? 5.535 8.433 -1.902 1.00 70.75 177 LEU A CA 1
ATOM 1370 C C . LEU A 1 177 ? 4.192 9.035 -2.319 1.00 70.75 177 LEU A C 1
ATOM 1372 O O . LEU A 1 177 ? 4.073 9.484 -3.463 1.00 70.75 177 LEU A O 1
ATOM 1376 N N . PRO A 1 178 ? 3.215 9.126 -1.399 1.00 67.94 178 PRO A N 1
ATOM 1377 C CA . PRO A 1 178 ? 1.942 9.752 -1.697 1.00 67.94 178 PRO A CA 1
ATOM 1378 C C . PRO A 1 178 ? 2.138 11.203 -2.140 1.00 67.94 178 PRO A C 1
ATOM 1380 O O . PRO A 1 178 ? 2.457 12.079 -1.336 1.00 67.94 178 PRO A O 1
ATOM 1383 N N . PHE A 1 179 ? 1.927 11.472 -3.427 1.00 63.81 179 PHE A N 1
ATOM 1384 C CA . PHE A 1 179 ? 2.088 12.804 -4.009 1.00 63.81 179 PHE A CA 1
ATOM 1385 C C . PHE A 1 179 ? 1.205 13.854 -3.310 1.00 63.81 179 PHE A C 1
ATOM 1387 O O . PHE A 1 179 ? 1.592 15.019 -3.178 1.00 63.81 179 PHE A O 1
ATOM 1394 N N . VAL A 1 180 ? 0.057 13.415 -2.780 1.00 66.81 180 VAL A N 1
ATOM 1395 C CA . VAL A 1 180 ? -0.843 14.212 -1.937 1.00 66.81 180 VAL A CA 1
ATOM 1396 C C . VAL A 1 180 ? -0.114 14.949 -0.811 1.00 66.81 180 VAL A C 1
ATOM 1398 O O . VAL A 1 180 ? -0.494 16.070 -0.492 1.00 66.81 180 VAL A O 1
ATOM 1401 N N . LEU A 1 181 ? 0.981 14.404 -0.268 1.00 72.00 181 LEU A N 1
ATOM 1402 C CA . LEU A 1 181 ? 1.738 15.043 0.812 1.00 72.00 181 LEU A CA 1
ATOM 1403 C C . LEU A 1 181 ? 2.284 16.427 0.434 1.00 72.00 181 LEU A C 1
ATOM 1405 O O . LEU A 1 181 ? 2.408 17.283 1.311 1.00 72.00 181 LEU A O 1
ATOM 1409 N N . SER A 1 182 ? 2.571 16.658 -0.851 1.00 66.94 182 SER A N 1
ATOM 1410 C CA . SER A 1 182 ? 3.018 17.957 -1.373 1.00 66.94 182 SER A CA 1
ATOM 1411 C C . SER A 1 182 ? 1.873 18.961 -1.567 1.00 66.94 182 SER A C 1
ATOM 1413 O O . SER A 1 182 ? 2.095 20.167 -1.516 1.00 66.94 182 SER A O 1
ATOM 1415 N N . LYS A 1 183 ? 0.642 18.468 -1.758 1.00 69.88 183 LYS A N 1
ATOM 1416 C CA . LYS A 1 183 ? -0.564 19.275 -2.000 1.00 69.88 183 LYS A CA 1
ATOM 1417 C C . LYS A 1 183 ? -1.346 19.621 -0.731 1.00 69.88 183 LYS A C 1
ATOM 1419 O O . LYS A 1 183 ? -2.210 20.495 -0.764 1.00 69.88 183 LYS A O 1
ATOM 1424 N N . LEU A 1 184 ? -1.076 18.951 0.390 1.00 71.56 184 LEU A N 1
ATOM 1425 C CA . LEU A 1 184 ? -1.763 19.221 1.653 1.00 71.56 184 LEU A CA 1
ATOM 1426 C C . LEU A 1 184 ? -1.414 20.619 2.188 1.00 71.56 184 LEU A C 1
ATOM 1428 O O . LEU A 1 184 ? -0.286 20.886 2.596 1.00 71.56 184 LEU A O 1
ATOM 1432 N N . ASN A 1 185 ? -2.418 21.498 2.209 1.00 73.31 185 ASN A N 1
ATOM 1433 C CA . ASN A 1 185 ? -2.325 22.850 2.756 1.00 73.31 185 ASN A CA 1
ATOM 1434 C C . ASN A 1 185 ? -2.085 22.855 4.277 1.00 73.31 185 ASN A C 1
ATOM 1436 O O . ASN A 1 185 ? -2.991 22.572 5.056 1.00 73.31 185 ASN A O 1
ATOM 1440 N N . GLU A 1 186 ? -0.898 23.283 4.702 1.00 74.81 186 GLU A N 1
ATOM 1441 C CA . GLU A 1 186 ? -0.497 23.341 6.118 1.00 74.81 186 GLU A CA 1
ATOM 1442 C C . GLU A 1 186 ? -1.285 24.360 6.959 1.00 74.81 186 GLU A C 1
ATOM 1444 O O . GLU A 1 186 ? -1.279 24.303 8.189 1.00 74.81 186 GLU A O 1
ATOM 1449 N N . LYS A 1 187 ? -1.994 25.293 6.312 1.00 75.81 187 LYS A N 1
ATOM 1450 C CA . LYS A 1 187 ? -2.871 26.256 6.996 1.00 75.81 187 LYS A CA 1
ATOM 1451 C C . LYS A 1 187 ? -4.229 25.657 7.367 1.00 75.81 187 LYS A C 1
ATOM 1453 O O . LYS A 1 187 ? -4.954 26.256 8.156 1.00 75.81 187 LYS A O 1
ATOM 1458 N N . ASN A 1 188 ? -4.589 24.500 6.808 1.00 81.50 188 ASN A N 1
ATOM 1459 C CA . ASN A 1 188 ? -5.805 23.776 7.159 1.00 81.50 188 ASN A CA 1
ATOM 1460 C C . ASN A 1 188 ? -5.475 22.721 8.230 1.00 81.50 188 ASN A C 1
ATOM 1462 O O . ASN A 1 188 ? -4.677 21.814 7.998 1.00 81.50 188 ASN A O 1
ATOM 1466 N N . ALA A 1 189 ? -6.115 22.819 9.399 1.00 81.12 189 ALA A N 1
ATOM 1467 C CA . ALA A 1 189 ? -5.866 21.927 10.532 1.00 81.12 189 ALA A CA 1
ATOM 1468 C C . ALA A 1 189 ? -6.087 20.439 10.196 1.00 81.12 189 ALA A C 1
ATOM 1470 O O . ALA A 1 189 ? -5.300 19.591 10.622 1.00 81.12 189 ALA A O 1
ATOM 1471 N N . THR A 1 190 ? -7.107 20.121 9.393 1.00 79.81 190 THR A N 1
ATOM 1472 C CA . THR A 1 190 ? -7.393 18.753 8.937 1.00 79.81 190 THR A CA 1
ATOM 1473 C C . THR A 1 190 ? -6.288 18.245 8.018 1.00 79.81 190 THR A C 1
ATOM 1475 O O . THR A 1 190 ? -5.814 17.124 8.183 1.00 79.81 190 THR A O 1
ATOM 1478 N N . HIS A 1 191 ? -5.807 19.079 7.094 1.00 80.69 191 HIS A N 1
ATOM 1479 C CA . HIS A 1 191 ? -4.736 18.699 6.168 1.00 80.69 191 HIS A CA 1
ATOM 1480 C C . HIS A 1 191 ? -3.407 18.509 6.900 1.00 80.69 191 HIS A C 1
ATOM 1482 O O . HIS A 1 191 ? -2.706 17.536 6.638 1.00 80.69 191 HIS A O 1
ATOM 1488 N N . THR A 1 192 ? -3.089 19.369 7.867 1.00 81.00 192 THR A N 1
ATOM 1489 C CA . THR A 1 192 ? -1.904 19.228 8.723 1.00 81.00 192 THR A CA 1
ATOM 1490 C C . THR A 1 192 ? -1.962 17.948 9.552 1.00 81.00 192 THR A C 1
ATOM 1492 O O . THR A 1 192 ? -0.989 17.193 9.598 1.00 81.00 192 THR A O 1
ATOM 1495 N N . LYS A 1 193 ? -3.121 17.645 10.151 1.00 81.62 193 LYS A N 1
ATOM 1496 C CA . LYS A 1 193 ? -3.344 16.394 10.885 1.00 81.62 193 LYS A CA 1
ATOM 1497 C C . LYS A 1 193 ? -3.198 15.174 9.971 1.00 81.62 193 LYS A C 1
ATOM 1499 O O . LYS A 1 193 ? -2.465 14.250 10.318 1.00 81.62 193 LYS A O 1
ATOM 1504 N N . ASN A 1 194 ? -3.834 15.184 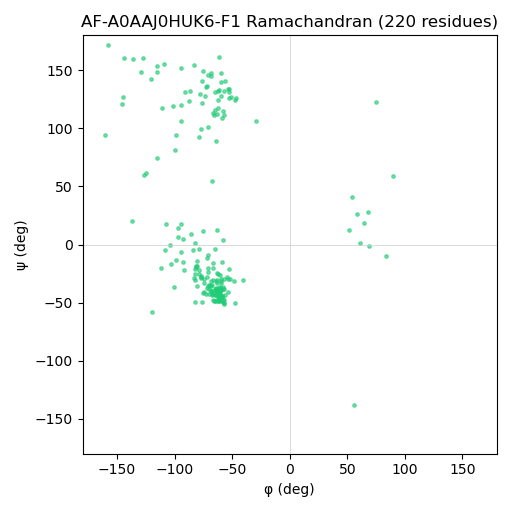8.801 1.00 84.38 194 ASN A N 1
ATOM 1505 C CA . ASN A 1 194 ? -3.753 14.096 7.827 1.00 84.38 194 ASN A CA 1
ATOM 1506 C C . ASN A 1 194 ? -2.313 13.904 7.325 1.00 84.38 194 ASN A C 1
ATOM 1508 O O . ASN A 1 194 ? -1.827 12.778 7.303 1.00 84.38 194 ASN A O 1
ATOM 1512 N N . LYS A 1 195 ? -1.587 14.991 7.023 1.00 83.19 195 LYS A N 1
ATOM 1513 C CA . LYS A 1 195 ? -0.167 14.962 6.629 1.00 83.19 195 LYS A CA 1
ATOM 1514 C C . LYS A 1 195 ? 0.683 14.278 7.699 1.00 83.19 195 LYS A C 1
ATOM 1516 O O . LYS A 1 195 ? 1.464 13.387 7.379 1.00 83.19 195 LYS A O 1
ATOM 1521 N N . ALA A 1 196 ? 0.497 14.647 8.968 1.00 82.69 196 ALA A N 1
ATOM 1522 C CA . ALA A 1 196 ? 1.212 14.036 10.085 1.00 82.69 196 ALA A CA 1
ATOM 1523 C C . ALA A 1 196 ? 0.870 12.546 10.263 1.00 82.69 196 ALA A C 1
ATOM 1525 O O . ALA A 1 196 ? 1.757 11.742 10.540 1.00 82.69 196 ALA A O 1
ATOM 1526 N N . ILE A 1 197 ? -0.399 12.164 10.087 1.00 85.06 197 ILE A N 1
ATOM 1527 C CA . ILE A 1 197 ? -0.834 10.765 10.185 1.00 85.06 197 ILE A CA 1
ATOM 1528 C C . ILE A 1 197 ? -0.253 9.916 9.048 1.00 85.06 197 ILE A C 1
ATOM 1530 O O . ILE A 1 197 ? 0.243 8.823 9.312 1.00 85.06 197 ILE A O 1
ATOM 1534 N N . ILE A 1 198 ? -0.267 10.418 7.810 1.00 85.75 198 ILE A N 1
ATOM 1535 C CA . ILE A 1 198 ? 0.317 9.718 6.659 1.00 85.75 198 ILE A CA 1
ATOM 1536 C C . ILE A 1 198 ? 1.819 9.518 6.875 1.00 85.75 198 ILE A C 1
ATOM 1538 O O . ILE A 1 198 ? 2.309 8.401 6.731 1.00 85.75 198 ILE A O 1
ATOM 1542 N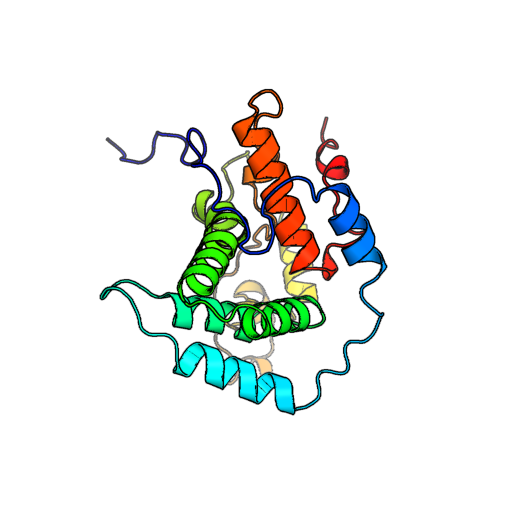 N . TRP A 1 199 ? 2.550 10.561 7.288 1.00 84.06 199 TRP A N 1
ATOM 1543 C CA . TRP A 1 199 ? 3.978 10.435 7.602 1.00 84.06 199 TRP A CA 1
ATOM 1544 C C . TRP A 1 199 ? 4.245 9.421 8.709 1.00 84.06 199 TRP A C 1
ATOM 1546 O O . TRP A 1 199 ? 5.141 8.592 8.569 1.00 84.06 199 TRP A O 1
ATOM 1556 N N . LEU A 1 200 ? 3.450 9.445 9.780 1.00 83.75 200 LEU A N 1
ATOM 1557 C CA . LEU A 1 200 ? 3.567 8.472 10.861 1.00 83.75 200 LEU A CA 1
ATOM 1558 C C . LEU A 1 200 ? 3.391 7.040 10.341 1.00 83.75 200 LEU A C 1
ATOM 1560 O O . LEU A 1 200 ? 4.234 6.193 10.619 1.00 83.75 200 LEU A O 1
ATOM 1564 N N . ALA A 1 201 ? 2.340 6.779 9.558 1.00 87.69 201 ALA A N 1
ATOM 1565 C CA . ALA A 1 201 ? 2.098 5.461 8.979 1.00 87.69 201 ALA A CA 1
ATOM 1566 C C . ALA A 1 201 ? 3.260 5.027 8.068 1.00 87.69 201 ALA A C 1
ATOM 1568 O O . ALA A 1 201 ? 3.749 3.903 8.175 1.00 87.69 201 ALA A O 1
ATOM 1569 N N . LEU A 1 202 ? 3.759 5.929 7.218 1.00 85.81 202 LEU A N 1
ATOM 1570 C CA . LEU A 1 202 ? 4.896 5.643 6.346 1.00 85.81 202 LEU A CA 1
ATOM 1571 C C . LEU A 1 202 ? 6.152 5.273 7.143 1.00 85.81 202 LEU A C 1
ATOM 1573 O O . LEU A 1 202 ? 6.769 4.253 6.854 1.00 85.81 202 LEU A O 1
ATOM 1577 N N . HIS A 1 203 ? 6.506 6.037 8.177 1.00 82.56 203 HIS A N 1
ATOM 1578 C CA . HIS A 1 203 ? 7.672 5.729 9.010 1.00 82.56 203 HIS A CA 1
ATOM 1579 C C . HIS A 1 203 ? 7.491 4.463 9.854 1.00 82.56 203 HIS A C 1
ATOM 1581 O O . HIS A 1 203 ? 8.465 3.760 10.105 1.00 82.56 203 HIS A O 1
ATOM 1587 N N . GLN A 1 204 ? 6.264 4.145 10.266 1.00 83.62 204 GLN A N 1
ATOM 1588 C CA . GLN A 1 204 ? 5.975 2.986 11.105 1.00 83.62 204 GLN A CA 1
ATOM 1589 C C . GLN A 1 204 ? 6.025 1.662 10.330 1.00 83.62 204 GLN A C 1
ATOM 1591 O O . GLN A 1 204 ? 6.566 0.680 10.837 1.00 83.62 204 GLN A O 1
ATOM 1596 N N . TYR A 1 205 ? 5.486 1.623 9.106 1.00 86.56 205 TYR A N 1
ATOM 1597 C CA . TYR A 1 205 ? 5.408 0.389 8.309 1.00 86.56 205 TYR A CA 1
ATOM 1598 C C . TYR A 1 205 ? 6.453 0.314 7.188 1.00 86.56 205 TYR A C 1
ATOM 1600 O O . TYR A 1 205 ? 6.745 -0.773 6.698 1.00 86.56 205 TYR A O 1
ATOM 1608 N N . PHE A 1 206 ? 7.079 1.432 6.815 1.00 84.94 206 PHE A N 1
ATOM 1609 C CA . PHE A 1 206 ? 8.139 1.488 5.805 1.00 84.94 206 PHE A CA 1
ATOM 1610 C C . PHE A 1 206 ? 9.401 2.141 6.375 1.00 84.94 206 PHE A C 1
ATOM 1612 O O . PHE A 1 206 ? 9.896 3.142 5.863 1.00 84.94 206 PHE A O 1
ATOM 1619 N N . LEU A 1 207 ? 9.979 1.525 7.408 1.00 73.06 207 LEU A N 1
ATOM 1620 C CA . LEU A 1 207 ? 11.217 1.975 8.070 1.00 73.06 207 LEU A CA 1
ATOM 1621 C C . LEU A 1 207 ? 12.401 2.197 7.113 1.00 73.06 207 LEU A C 1
ATOM 1623 O O . LEU A 1 207 ? 13.298 2.972 7.410 1.00 73.06 207 LEU A O 1
ATOM 1627 N N . ALA A 1 208 ? 12.390 1.599 5.918 1.00 70.69 208 ALA A N 1
ATOM 1628 C CA . ALA A 1 208 ? 13.369 1.894 4.870 1.00 70.69 208 ALA A CA 1
ATOM 1629 C C . ALA A 1 208 ? 13.396 3.375 4.426 1.00 70.69 208 ALA A C 1
ATOM 1631 O O . ALA A 1 208 ? 14.343 3.771 3.738 1.00 70.69 208 ALA A O 1
ATOM 1632 N N . LEU A 1 209 ? 12.367 4.157 4.777 1.00 72.81 209 LEU A N 1
ATOM 1633 C CA . LEU A 1 209 ? 12.269 5.602 4.564 1.00 72.81 209 LEU A CA 1
ATOM 1634 C C . LEU A 1 209 ? 13.012 6.418 5.632 1.00 72.81 209 LEU A C 1
ATOM 1636 O O . LEU A 1 209 ? 13.321 7.586 5.393 1.00 72.81 209 LEU A O 1
ATOM 1640 N N . GLU A 1 210 ? 13.321 5.819 6.786 1.00 67.00 210 GLU A N 1
ATOM 1641 C CA . GLU A 1 210 ? 14.044 6.475 7.872 1.00 67.00 210 GLU A CA 1
ATOM 1642 C C . GLU A 1 210 ? 15.398 6.999 7.372 1.00 67.00 210 GLU A C 1
ATOM 1644 O O . GLU A 1 210 ? 16.133 6.307 6.664 1.00 67.00 210 GLU A O 1
ATOM 1649 N N . ASN A 1 211 ? 15.701 8.260 7.689 1.00 64.31 211 ASN A N 1
ATOM 1650 C CA . ASN A 1 211 ? 16.894 8.994 7.242 1.00 64.31 211 ASN A CA 1
ATOM 1651 C C . ASN A 1 211 ? 17.044 9.191 5.721 1.00 64.31 211 ASN A C 1
ATOM 1653 O O . ASN A 1 211 ? 18.023 9.793 5.286 1.00 64.31 211 ASN A O 1
ATOM 1657 N N . LYS A 1 212 ? 16.099 8.717 4.899 1.00 66.62 212 LYS A N 1
ATOM 1658 C CA . LYS A 1 212 ? 16.100 8.956 3.446 1.00 66.62 212 LYS A CA 1
ATOM 1659 C C . LYS A 1 212 ? 15.144 10.063 3.049 1.00 66.62 212 LYS A C 1
ATOM 1661 O O . LYS A 1 212 ? 15.407 10.786 2.093 1.00 66.62 212 LYS A O 1
ATOM 1666 N N . ILE A 1 213 ? 14.009 10.142 3.735 1.00 66.88 213 ILE A N 1
ATOM 1667 C CA . ILE A 1 213 ? 12.921 11.055 3.413 1.00 66.88 213 ILE A CA 1
ATOM 1668 C C . ILE A 1 213 ? 12.304 11.509 4.740 1.00 66.88 213 ILE A C 1
ATOM 1670 O O . ILE A 1 213 ? 11.940 10.677 5.567 1.00 66.88 213 ILE A O 1
ATOM 1674 N N . GLY A 1 214 ? 12.202 12.823 4.935 1.00 60.12 214 GLY A N 1
ATOM 1675 C CA . GLY A 1 214 ? 11.570 13.447 6.097 1.00 60.12 214 GLY A CA 1
ATOM 1676 C C . GLY A 1 214 ? 10.523 14.474 5.671 1.00 60.12 214 GLY A C 1
ATOM 1677 O O . GLY A 1 214 ? 10.527 14.951 4.532 1.00 60.12 214 GLY A O 1
ATOM 1678 N N . ALA A 1 215 ? 9.610 14.818 6.580 1.00 56.44 215 ALA A N 1
ATOM 1679 C CA . ALA A 1 215 ? 8.574 15.823 6.326 1.00 56.44 215 ALA A CA 1
ATOM 1680 C C . ALA A 1 215 ? 9.160 17.215 5.999 1.00 56.44 215 ALA A C 1
ATOM 1682 O O . ALA A 1 215 ? 8.533 17.997 5.287 1.00 56.44 215 ALA A O 1
ATOM 1683 N N . ASP A 1 216 ? 10.371 17.489 6.484 1.00 56.28 216 ASP A N 1
ATOM 1684 C CA . ASP A 1 216 ? 11.184 18.689 6.278 1.00 56.28 216 ASP A CA 1
ATOM 1685 C C . ASP A 1 216 ? 11.883 18.733 4.905 1.00 56.28 216 ASP A C 1
ATOM 1687 O O . ASP A 1 216 ? 12.068 19.808 4.332 1.00 56.28 216 ASP A O 1
ATOM 1691 N N . MET A 1 217 ? 12.198 17.571 4.326 1.00 52.06 217 MET A N 1
ATOM 1692 C CA . MET A 1 217 ? 12.891 17.445 3.035 1.00 52.06 217 MET A CA 1
ATOM 1693 C C . MET A 1 217 ? 12.018 17.832 1.823 1.00 52.06 217 MET A C 1
ATOM 1695 O O . MET A 1 217 ? 12.531 17.992 0.718 1.00 52.06 217 MET A O 1
ATOM 1699 N N . MET A 1 218 ? 10.702 18.015 1.993 1.00 49.31 218 MET A N 1
ATOM 1700 C CA . MET A 1 218 ? 9.782 18.342 0.888 1.00 49.31 218 MET A CA 1
ATOM 1701 C C . MET A 1 218 ? 9.737 19.832 0.495 1.00 49.31 218 MET A C 1
ATOM 1703 O O . MET A 1 218 ? 8.995 20.192 -0.416 1.00 49.31 218 MET A O 1
ATOM 1707 N N . HIS A 1 219 ? 10.522 20.704 1.138 1.00 43.09 219 HIS A N 1
ATOM 1708 C CA . HIS A 1 219 ? 10.569 22.142 0.820 1.00 43.09 219 HIS A CA 1
ATOM 1709 C C . HIS A 1 219 ? 11.659 22.536 -0.193 1.00 43.09 219 HIS A C 1
ATOM 1711 O O . HIS A 1 219 ? 11.840 23.722 -0.470 1.00 43.09 219 HIS A O 1
ATOM 1717 N N . GLN A 1 220 ? 12.387 21.579 -0.773 1.00 33.47 220 GLN A N 1
ATOM 1718 C CA . GLN A 1 220 ? 13.429 21.869 -1.759 1.00 33.47 220 GLN A CA 1
ATOM 1719 C C . GLN A 1 220 ? 12.928 21.649 -3.185 1.00 33.47 220 GLN A C 1
ATOM 1721 O O . GLN A 1 220 ? 13.173 20.613 -3.786 1.00 33.47 220 GLN A O 1
ATOM 1726 N N . ASN A 1 221 ? 12.219 22.646 -3.709 1.00 28.17 221 ASN A N 1
ATOM 1727 C CA . ASN A 1 221 ? 12.296 23.061 -5.111 1.00 28.17 221 ASN A CA 1
ATOM 1728 C C . ASN A 1 221 ? 11.745 24.492 -5.192 1.00 28.17 221 ASN A C 1
ATOM 1730 O O . ASN A 1 221 ? 10.534 24.704 -5.237 1.00 28.17 221 ASN A O 1
ATOM 1734 N N . LYS A 1 222 ? 12.661 25.463 -5.125 1.00 31.69 222 LYS A N 1
ATOM 1735 C CA . LYS A 1 222 ? 12.453 26.814 -5.650 1.00 31.69 222 LYS A CA 1
ATOM 1736 C C . LYS A 1 222 ? 12.988 26.858 -7.070 1.00 31.69 222 LYS A C 1
ATOM 1738 O O . LYS A 1 222 ? 14.052 26.236 -7.282 1.00 31.69 222 LYS A O 1
#

Mean predicted aligned error: 12.71 Å

Solvent-accessible surface area (backbone atoms only — not comparable to full-atom values): 13515 Å² total; per-residue (Å²): 136,74,98,69,83,66,67,75,66,79,75,66,70,84,59,52,64,53,66,89,66,79,76,91,50,78,70,56,50,58,51,49,67,73,60,54,61,101,63,80,83,74,52,76,71,52,62,60,44,41,56,48,51,50,70,67,55,73,66,90,49,97,82,51,49,47,58,61,54,50,46,51,48,56,77,70,39,59,71,68,18,27,54,51,51,47,51,47,56,62,68,46,79,48,70,69,40,48,44,32,39,38,46,18,49,41,47,38,50,49,45,39,43,46,61,49,72,81,42,80,70,82,60,75,66,69,87,74,60,59,64,57,37,51,51,49,26,64,74,47,74,38,25,39,88,88,78,65,32,28,23,46,78,56,54,75,73,51,54,77,77,70,48,64,92,58,57,71,38,88,72,79,76,74,79,81,67,39,64,53,66,79,70,48,49,73,87,39,70,67,37,38,50,44,48,52,49,26,52,50,48,44,51,61,46,42,51,85,38,61,96,72,63,54,91,76,66,75,75,79,80,130

Secondary structure (DSSP, 8-state):
--TT-S-TTTTPPPPPPPTT--SS-HHHHHHHHHHS-S-----THHHHHHHHHHHH---SSTT--HHHHHHHHHHH--HHHHHHHHHHHHH--SHHHHHHHHHHHIIIIIHHHHTTTTSPP-S-PPS-THHHHHHHHHHTTTB-TTT-PEEHHHHTTS-TTTSTT--EE-------S-THHHH--TTSHHHHHHHHHHHHHHHHH-GGGTTT--TTGGG---

pLDDT: mean 72.71, std 18.59, range [28.17, 94.06]